Protein AF-A0A662QW92-F1 (afdb_monomer)

Sequence (198 aa):
MATGAAYRKAKGTTNLVILDSKKDKIENYLRALERKRNAPNDQPFTRLPYIIKLTNTNNLKPHEHTDPKKIHEVKKSIIEQGIKYPIVADKKTNIILDGHHRHNVFKNLKIQNIPVFYVNYMDSEIILDSWNSRKLTKQDVINKATSGKLYPIKTTKHMLKTPNGQTHISSTLPRIDIAITQLKKIWTTHQHKKITIP

Radius of gyration: 17.81 Å; Cα contacts (8 Å, |Δi|>4): 317; chains: 1; bounding box: 58×45×42 Å

Foldseek 3Di:
DDPPDDFDQDPDDARATDDDLAQVRLQ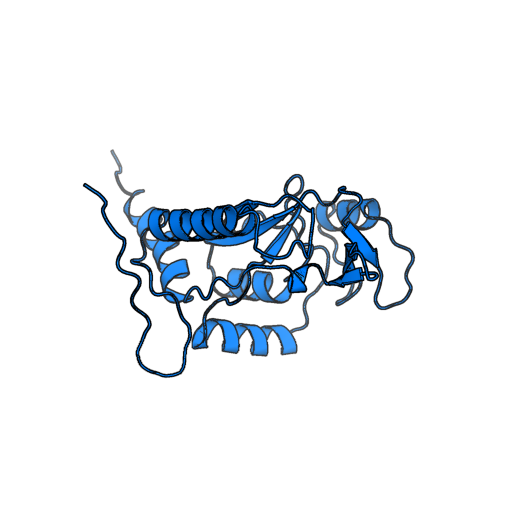VLQVVVLVVQVDPPDDCQDPFRKGKFWAFLVQAFEAADDDPVVLVVLLVCCQPHNAFFFFEAEPPRNYTQDDPSVSVSCVVVVQTTTIYIYTHCPDPQKDKDAPVRDDDDPVNSSVSRVVSHHDYPRGIFIWGDGPVGIDGPRVPTHTSRYHPVSSNVNVVVVVVVPPPDD

Nearest PDB structures (foldseek):
  1vk1-assembly1_A  TM=7.904E-01  e=1.164E-06  Pyrococcus furiosus
  5x0k-assembly1_A  TM=7.678E-01  e=1.093E-06  Thermococcus kodakarensis KOD1
  5x0f-assembly1_A  TM=7.377E-01  e=1.696E-06  Thermococcus kodakarensis KOD1
  6sdk-assembly1_B  TM=6.789E-01  e=1.368E-04  Bacillus subtilis subsp. subtilis str. 168
  2hwj-assembly2_E  TM=5.071E-01  e=4.115E-02  Agrobacterium fabrum str. C58

Solvent-accessible surface area (backbone atoms only — not comparable to full-atom values): 11492 Å² total; per-residue (Å²): 136,84,83,75,78,81,79,53,75,57,90,70,102,47,88,36,52,68,61,72,49,49,60,66,54,54,48,52,51,39,49,51,55,58,52,55,60,75,39,96,83,53,80,75,74,56,90,72,69,72,49,55,43,73,38,54,53,84,66,51,29,57,35,48,51,66,56,69,72,58,30,52,56,51,42,53,47,30,69,77,57,13,45,46,61,57,34,30,24,23,65,88,73,29,34,51,66,44,47,64,46,60,51,52,39,33,57,75,67,70,36,43,55,41,57,31,35,27,30,63,64,85,39,84,54,47,41,77,48,38,76,75,77,57,92,69,53,74,63,56,52,49,55,34,23,73,69,71,45,63,41,61,61,69,56,68,38,47,27,28,52,40,100,91,51,72,44,54,55,73,78,76,54,68,77,61,18,37,43,50,70,38,38,47,41,41,56,58,63,57,58,74,73,68,74,78,80,133

Secondary structure (DSSP, 8-state):
-------PBPSSS---B---S-HHHHHHHHHHHHHHHTSTTS--S----EEEEEEEGGG-B--B---HHHHHHHHHHHHHH-BSSPEEEETTT-BEEE-HHHHHHHHHTT--EEEEEEE-TT-TTEEEE-TT-----HHHHHHHHHTT--BPTT--EEEEEETTEEEEGGGGPPP--B-HHHHHHHHHHHHTTS----

pLDDT: mean 81.57, std 20.07, range [28.34, 98.38]

Structure (mmCIF, N/CA/C/O backbone):
data_AF-A0A662QW92-F1
#
_entry.id   AF-A0A662QW92-F1
#
loop_
_atom_site.group_PDB
_atom_site.id
_atom_site.type_symbol
_atom_site.label_atom_id
_atom_site.label_alt_id
_atom_site.label_comp_id
_atom_site.label_asym_id
_atom_site.label_entity_id
_atom_site.label_seq_id
_atom_site.pdbx_PDB_ins_code
_atom_site.Cartn_x
_atom_site.Cartn_y
_atom_site.Cartn_z
_atom_site.occupancy
_atom_site.B_iso_or_equiv
_atom_site.auth_seq_id
_atom_site.auth_comp_id
_atom_site.auth_asym_id
_atom_site.auth_atom_id
_atom_site.pdbx_PDB_model_num
ATOM 1 N N . MET A 1 1 ? -23.953 29.772 6.245 1.00 31.50 1 MET A N 1
ATOM 2 C CA . MET A 1 1 ? -23.609 29.202 7.566 1.00 31.50 1 MET A CA 1
ATOM 3 C C . MET A 1 1 ? -22.608 28.069 7.381 1.00 31.50 1 MET A C 1
ATOM 5 O O . MET A 1 1 ? -22.970 27.015 6.876 1.00 31.50 1 MET A O 1
ATOM 9 N N . ALA A 1 2 ? -21.334 28.318 7.684 1.00 30.12 2 ALA A N 1
ATOM 10 C CA . ALA A 1 2 ? -20.252 27.352 7.513 1.00 30.12 2 ALA A CA 1
ATOM 11 C C . ALA A 1 2 ? -20.179 26.420 8.733 1.00 30.12 2 ALA A C 1
ATOM 13 O O . ALA A 1 2 ? -19.779 26.835 9.817 1.00 30.12 2 ALA A O 1
ATOM 14 N N . THR A 1 3 ? -20.558 25.153 8.571 1.00 32.50 3 THR A N 1
ATOM 15 C CA . THR A 1 3 ? -20.345 24.126 9.598 1.00 32.50 3 THR A CA 1
ATOM 16 C C . THR A 1 3 ? -18.880 23.692 9.572 1.00 32.50 3 THR A C 1
ATOM 18 O O . THR A 1 3 ? -18.503 22.755 8.863 1.00 32.50 3 THR A O 1
ATOM 21 N N . GLY A 1 4 ? -18.032 24.402 10.317 1.00 28.34 4 GLY A N 1
ATOM 22 C CA . GLY A 1 4 ? -16.660 23.985 10.585 1.00 28.34 4 GLY A CA 1
ATOM 23 C C . GLY A 1 4 ? -16.663 22.667 11.357 1.00 28.34 4 GLY A C 1
ATOM 24 O O . GLY A 1 4 ? -17.025 22.627 12.530 1.00 28.34 4 GLY A O 1
ATOM 25 N N . ALA A 1 5 ? -16.287 21.569 10.701 1.00 35.00 5 ALA A N 1
ATOM 26 C CA . ALA A 1 5 ? -16.046 20.308 11.391 1.00 35.00 5 ALA A CA 1
ATOM 27 C C . ALA A 1 5 ? -14.904 20.518 12.397 1.00 35.00 5 ALA A C 1
ATOM 29 O O . ALA A 1 5 ? -13.774 20.811 12.009 1.00 35.00 5 ALA A O 1
ATOM 30 N N . ALA A 1 6 ? -15.203 20.408 13.692 1.00 33.06 6 ALA A N 1
ATOM 31 C CA . ALA A 1 6 ? -14.214 20.564 14.748 1.00 33.06 6 ALA A CA 1
ATOM 32 C C . ALA A 1 6 ? -13.233 19.378 14.731 1.00 33.06 6 ALA A C 1
ATOM 34 O O . ALA A 1 6 ? -13.532 18.288 15.216 1.00 33.06 6 ALA A O 1
ATOM 35 N N . TYR A 1 7 ? -12.051 19.601 14.158 1.00 42.34 7 TYR A N 1
ATOM 36 C CA . TYR A 1 7 ? -10.901 18.708 14.259 1.00 42.34 7 TYR A CA 1
ATOM 37 C C . TYR A 1 7 ? -10.311 18.837 15.670 1.00 42.34 7 TYR A C 1
ATOM 39 O O . TYR A 1 7 ? -9.724 19.865 16.000 1.00 42.34 7 TYR A O 1
ATOM 47 N N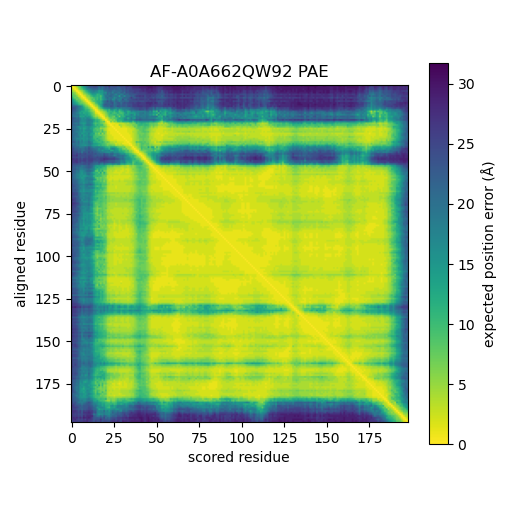 . ARG A 1 8 ? -10.458 17.822 16.528 1.00 41.53 8 ARG A N 1
ATOM 48 C CA . ARG A 1 8 ? -9.791 17.802 17.841 1.00 41.53 8 ARG A CA 1
ATOM 49 C C . ARG A 1 8 ? -8.569 16.885 17.796 1.00 41.53 8 ARG A C 1
ATOM 51 O O . ARG A 1 8 ? -8.706 15.684 17.582 1.00 41.53 8 ARG A O 1
ATOM 58 N N . LYS A 1 9 ? -7.382 17.462 18.015 1.00 39.56 9 LYS A N 1
ATOM 59 C CA . LYS A 1 9 ? -6.147 16.721 18.320 1.00 39.56 9 LYS A CA 1
ATOM 60 C C . LYS A 1 9 ? -6.299 16.079 19.703 1.00 39.56 9 LYS A C 1
ATOM 62 O O . LYS A 1 9 ? -6.685 16.769 20.647 1.00 39.56 9 LYS A O 1
ATOM 67 N N . ALA A 1 10 ? -6.005 14.788 19.837 1.00 38.47 10 ALA A N 1
ATOM 68 C CA . ALA A 1 10 ? -5.917 14.159 21.153 1.00 38.47 10 ALA A CA 1
ATOM 69 C C . ALA A 1 10 ? -4.714 14.743 21.921 1.00 38.47 10 ALA A C 1
ATOM 71 O O . ALA A 1 10 ? -3.629 14.897 21.359 1.00 38.47 10 ALA A O 1
ATOM 72 N N . LYS A 1 11 ? -4.901 15.104 23.197 1.00 35.62 11 LYS A N 1
ATOM 73 C CA . LYS A 1 11 ? -3.790 15.474 24.087 1.00 35.62 11 LYS A CA 1
ATOM 74 C C . LYS A 1 11 ? -3.022 14.195 24.447 1.00 35.62 11 LYS A C 1
ATOM 76 O O . LYS A 1 11 ? -3.606 13.301 25.047 1.00 35.62 11 LYS A O 1
ATOM 81 N N . GLY A 1 12 ? -1.740 14.131 24.079 1.00 36.41 12 GLY A N 1
ATOM 82 C CA . GLY A 1 12 ? -0.827 13.019 24.385 1.00 36.41 12 GLY A CA 1
ATOM 83 C C . GLY A 1 12 ? -0.292 12.315 23.132 1.00 36.41 12 GLY A C 1
ATOM 84 O O . GLY A 1 12 ? -0.991 11.496 22.545 1.00 36.41 12 GLY A O 1
ATOM 85 N N . THR A 1 13 ? 0.928 12.693 22.718 1.00 38.44 13 THR A N 1
ATOM 86 C CA . THR A 1 13 ? 1.912 11.992 21.843 1.00 38.44 13 THR A CA 1
ATOM 87 C C . THR A 1 13 ? 1.470 11.257 20.562 1.00 38.44 13 THR A C 1
ATOM 89 O O . THR A 1 13 ? 2.317 10.701 19.864 1.00 38.44 13 THR A O 1
ATOM 92 N N . THR A 1 14 ? 0.205 11.305 20.151 1.00 40.34 14 THR A N 1
ATOM 93 C CA . THR A 1 14 ? -0.281 10.677 18.917 1.00 40.34 14 THR A CA 1
ATOM 94 C C . THR A 1 14 ? -0.988 11.708 18.040 1.00 40.34 14 THR A C 1
ATOM 96 O O . THR A 1 14 ? -2.009 12.281 18.407 1.00 40.34 14 THR A O 1
ATOM 99 N N . ASN A 1 15 ? -0.445 11.950 16.841 1.00 47.56 15 ASN A N 1
ATOM 100 C CA . ASN A 1 15 ? -1.009 12.852 15.822 1.00 47.56 15 ASN A CA 1
ATOM 101 C C . ASN A 1 15 ? -2.283 12.282 15.151 1.00 47.56 15 ASN A C 1
ATOM 103 O O . ASN A 1 15 ? -2.511 12.507 13.969 1.00 47.56 15 ASN A O 1
ATOM 107 N N . LEU A 1 16 ? -3.094 11.508 15.877 1.00 44.69 16 LEU A N 1
ATOM 108 C CA . LEU A 1 16 ? -4.280 10.825 15.360 1.00 44.69 16 LEU A CA 1
ATOM 109 C C . LEU A 1 16 ? -5.431 11.802 15.079 1.00 44.69 16 LEU A C 1
ATOM 111 O O . LEU A 1 16 ? -5.781 12.633 15.921 1.00 44.69 16 LEU A O 1
ATOM 115 N N . VAL A 1 17 ? -6.070 11.657 13.915 1.00 58.31 17 VAL A N 1
ATOM 116 C CA . VAL A 1 17 ? -7.276 12.404 13.535 1.00 58.31 17 VAL A CA 1
ATOM 117 C C . VAL A 1 17 ? -8.514 11.610 13.949 1.00 58.31 17 VAL A C 1
ATOM 119 O O . VAL A 1 17 ? -8.954 10.693 13.254 1.00 58.31 17 VAL A O 1
ATOM 122 N N . ILE A 1 18 ? -9.121 11.987 15.076 1.00 52.75 18 ILE A N 1
ATOM 123 C CA . ILE A 1 18 ? -10.379 11.388 15.534 1.00 52.75 18 ILE A CA 1
ATOM 124 C C . ILE A 1 18 ? -11.550 12.064 14.812 1.00 52.75 18 ILE A C 1
ATOM 126 O O . ILE A 1 18 ? -11.941 13.190 15.109 1.00 52.75 18 ILE A O 1
ATOM 130 N N . LEU A 1 19 ? -12.126 11.345 13.858 1.00 57.72 19 LEU A N 1
ATOM 131 C CA . LEU A 1 19 ? -13.377 11.667 13.178 1.00 57.72 19 LEU A CA 1
ATOM 132 C C . LEU A 1 19 ? -14.490 10.833 13.810 1.00 57.72 19 LEU A C 1
ATOM 134 O O . LEU A 1 19 ? -14.315 9.633 14.040 1.00 57.72 19 LEU A O 1
ATOM 138 N N . ASP A 1 20 ? -15.648 11.450 14.036 1.00 56.00 20 ASP A N 1
ATOM 139 C CA . ASP A 1 20 ? -16.883 10.711 14.306 1.00 56.00 20 ASP A CA 1
ATOM 140 C C . ASP A 1 20 ? -17.088 9.678 13.184 1.00 56.00 20 ASP A C 1
ATOM 142 O O . ASP A 1 20 ? -16.930 9.984 12.002 1.00 56.00 20 ASP A O 1
ATOM 146 N N . SER A 1 21 ? -17.348 8.431 13.569 1.00 57.75 21 SER A N 1
ATOM 147 C CA . SER A 1 21 ? -17.159 7.205 12.779 1.00 57.75 21 SER A CA 1
ATOM 148 C C . SER A 1 21 ? -18.119 7.016 11.600 1.00 57.75 21 SER A C 1
ATOM 150 O O . SER A 1 21 ? -18.297 5.907 11.095 1.00 57.75 21 SER A O 1
ATOM 152 N N . LYS A 1 22 ? -18.751 8.094 11.150 1.00 68.88 22 LYS A N 1
ATOM 153 C CA . LYS A 1 22 ? -19.583 8.119 9.955 1.00 68.88 22 LYS A CA 1
ATOM 154 C C . LYS A 1 22 ? -18.671 8.104 8.730 1.00 68.88 22 LYS A C 1
ATOM 156 O O . LYS A 1 22 ? -17.791 8.954 8.601 1.00 68.88 22 LYS A O 1
ATOM 161 N N . LYS A 1 23 ? -18.896 7.139 7.834 1.00 76.44 23 LYS A N 1
ATOM 162 C CA . LYS A 1 23 ? -18.161 6.952 6.570 1.00 76.44 23 LYS A CA 1
ATOM 163 C C . LYS A 1 23 ? -17.927 8.279 5.835 1.00 76.44 23 LYS A C 1
ATOM 165 O O . LYS A 1 23 ? -16.789 8.592 5.497 1.00 76.44 23 LYS A O 1
ATOM 170 N N . ASP A 1 24 ? -18.966 9.101 5.731 1.00 79.62 24 ASP A N 1
ATOM 171 C CA . ASP A 1 24 ? -18.937 10.392 5.037 1.00 79.62 24 ASP A CA 1
ATOM 172 C C . ASP A 1 24 ? -17.933 11.386 5.638 1.00 79.62 24 ASP A C 1
ATOM 174 O O . ASP A 1 24 ? -17.336 12.177 4.915 1.00 79.62 24 ASP A O 1
ATOM 178 N N . LYS A 1 25 ? -17.685 11.349 6.955 1.00 82.75 25 LYS A N 1
ATOM 179 C CA . LYS A 1 25 ? -16.684 12.222 7.592 1.00 82.75 25 LYS A CA 1
ATOM 180 C C . LYS A 1 25 ? -15.267 11.831 7.189 1.00 82.75 25 LYS A C 1
ATOM 182 O O . LYS A 1 25 ? -14.456 12.711 6.911 1.00 82.75 25 LYS A O 1
ATOM 187 N N . ILE A 1 26 ? -14.983 10.528 7.120 1.00 84.12 26 ILE A N 1
ATOM 188 C CA . ILE A 1 26 ? -13.694 10.026 6.630 1.00 84.12 26 ILE A CA 1
ATOM 189 C C . ILE A 1 26 ? -13.539 10.362 5.149 1.00 84.12 26 ILE A C 1
ATOM 191 O O . ILE A 1 26 ? -12.508 10.894 4.760 1.00 84.12 26 ILE A O 1
ATOM 195 N N . GLU A 1 27 ? -14.563 10.136 4.330 1.00 86.62 27 GLU A N 1
ATOM 196 C CA . GLU A 1 27 ? -14.509 10.477 2.905 1.00 86.62 27 GLU A CA 1
ATOM 197 C C . GLU A 1 27 ? -14.315 11.979 2.669 1.00 86.62 27 GLU A C 1
ATOM 199 O O . GLU A 1 27 ? -13.481 12.364 1.853 1.00 86.62 27 GLU A O 1
ATOM 204 N N . ASN A 1 28 ? -15.003 12.837 3.424 1.00 86.75 28 ASN A N 1
ATOM 205 C CA . ASN A 1 28 ? -14.813 14.286 3.354 1.00 86.75 28 ASN A CA 1
ATOM 206 C 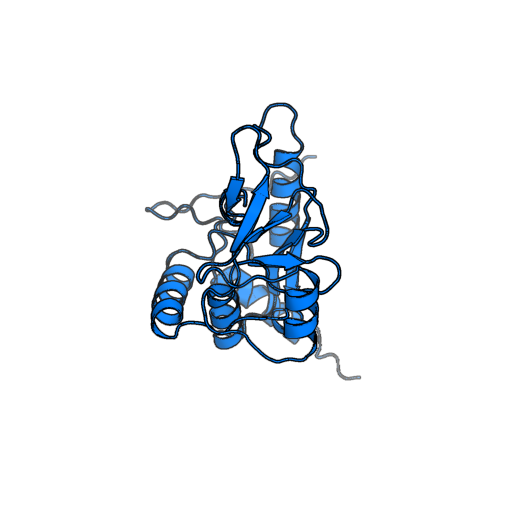C . ASN A 1 28 ? -13.399 14.707 3.770 1.00 86.75 28 ASN A C 1
ATOM 208 O O . ASN A 1 28 ? -12.817 15.587 3.135 1.00 86.75 28 ASN A O 1
ATOM 212 N N . TYR A 1 29 ? -12.830 14.068 4.795 1.00 88.00 29 TYR A N 1
ATOM 213 C CA . TYR A 1 29 ? -11.446 14.295 5.201 1.00 88.00 29 TYR A CA 1
ATOM 214 C C . TYR A 1 29 ? -10.453 13.894 4.099 1.00 88.00 29 TYR A C 1
ATOM 216 O O . TYR A 1 29 ? -9.583 14.689 3.747 1.00 88.00 29 TYR A O 1
ATOM 224 N N . LEU A 1 30 ? -10.621 12.714 3.492 1.00 86.62 30 LEU A N 1
ATOM 225 C CA . LEU A 1 30 ? -9.771 12.262 2.385 1.00 86.62 30 LEU A CA 1
ATOM 226 C C . LEU A 1 30 ? -9.872 13.208 1.175 1.00 86.62 30 LEU A C 1
ATOM 228 O O . LEU A 1 30 ? -8.845 13.629 0.646 1.00 86.62 30 LEU A O 1
ATOM 232 N N . ARG A 1 31 ? -11.086 13.649 0.814 1.00 86.69 31 ARG A N 1
ATOM 233 C CA . ARG A 1 31 ? -11.308 14.658 -0.241 1.00 86.69 31 ARG A CA 1
ATOM 234 C C . ARG A 1 31 ? -10.657 16.005 0.077 1.00 86.69 31 ARG A C 1
ATOM 236 O O . ARG A 1 31 ? -10.221 16.712 -0.827 1.00 86.69 31 ARG A O 1
ATOM 243 N N . ALA A 1 32 ? -10.602 16.405 1.347 1.00 85.25 32 ALA A N 1
ATOM 244 C CA . ALA A 1 32 ? -9.924 17.639 1.738 1.00 85.25 32 ALA A CA 1
ATOM 245 C C . ALA A 1 32 ? -8.400 17.541 1.539 1.00 85.25 32 ALA A C 1
ATOM 247 O O . ALA A 1 32 ? -7.783 18.526 1.134 1.00 85.25 32 ALA A O 1
ATOM 248 N N . LEU A 1 33 ? -7.802 16.367 1.775 1.00 80.88 33 LEU A N 1
ATOM 249 C CA . LEU A 1 33 ? -6.380 16.121 1.505 1.00 80.88 33 LEU A CA 1
ATOM 250 C C . LEU A 1 33 ? -6.065 16.170 0.006 1.00 80.88 33 LEU A C 1
ATOM 252 O O . LEU A 1 33 ? -5.085 16.802 -0.380 1.00 80.88 33 LEU A O 1
ATOM 256 N N . GLU A 1 34 ? -6.924 15.584 -0.833 1.00 78.00 34 GLU A N 1
ATOM 257 C CA . GLU A 1 34 ? -6.803 15.687 -2.296 1.00 78.00 34 GLU A CA 1
ATOM 258 C C . GLU A 1 34 ? -6.792 17.151 -2.763 1.00 78.00 34 GLU A C 1
ATOM 260 O O . GLU A 1 34 ? -5.963 17.540 -3.584 1.00 78.00 34 GLU A O 1
ATOM 265 N N . ARG A 1 35 ? -7.691 17.985 -2.216 1.00 77.12 35 ARG A N 1
ATOM 266 C CA . ARG A 1 35 ? -7.791 19.407 -2.587 1.00 77.12 35 ARG A CA 1
ATOM 267 C C . ARG A 1 35 ? -6.580 20.221 -2.155 1.00 77.12 35 ARG A C 1
ATOM 269 O O . ARG A 1 35 ? -6.132 21.054 -2.934 1.00 77.12 35 ARG A O 1
ATOM 276 N N . LYS A 1 36 ? -6.052 19.991 -0.945 1.00 70.88 36 LYS A N 1
ATOM 277 C CA . LYS A 1 36 ? -4.884 20.730 -0.431 1.00 70.88 36 LYS A CA 1
ATOM 278 C C . LYS A 1 36 ? -3.664 20.591 -1.337 1.00 70.88 36 LYS A C 1
ATOM 280 O O . LYS A 1 36 ? -2.981 21.577 -1.560 1.00 70.88 36 LYS A O 1
ATOM 285 N N . ARG A 1 37 ? -3.448 19.414 -1.928 1.00 66.31 37 ARG A N 1
ATOM 286 C CA . ARG A 1 37 ? -2.360 19.208 -2.893 1.00 66.31 37 ARG A CA 1
ATOM 287 C C . AR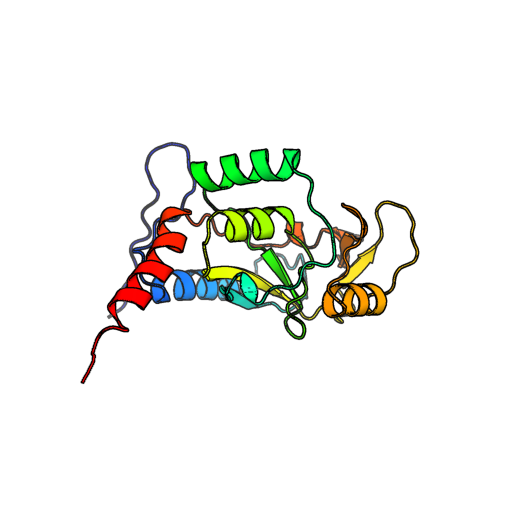G A 1 37 ? -2.502 20.058 -4.155 1.00 66.31 37 ARG A C 1
ATOM 289 O O . ARG A 1 37 ? -1.509 20.486 -4.719 1.00 66.31 37 ARG A O 1
ATOM 296 N N . ASN A 1 38 ? -3.724 20.278 -4.632 1.00 55.94 38 ASN A N 1
ATOM 297 C CA . ASN A 1 38 ? -3.943 21.073 -5.841 1.00 55.94 38 ASN A CA 1
ATOM 298 C C . ASN A 1 38 ? -3.790 22.590 -5.581 1.00 55.94 38 ASN A C 1
ATOM 300 O O . ASN A 1 38 ? -4.118 23.385 -6.459 1.00 55.94 38 ASN A O 1
ATOM 304 N N . ALA A 1 39 ? -3.327 23.002 -4.392 1.00 56.31 39 ALA A N 1
ATOM 305 C CA . ALA A 1 39 ? -3.012 24.391 -4.093 1.00 56.31 39 ALA A CA 1
ATOM 306 C C . ALA A 1 39 ? -1.688 24.817 -4.773 1.00 56.31 39 ALA A C 1
ATOM 308 O O . ALA A 1 39 ? -0.732 24.046 -4.763 1.00 56.31 39 ALA A O 1
ATOM 309 N N . PRO A 1 40 ? -1.585 26.051 -5.303 1.00 48.84 40 PRO A N 1
ATOM 310 C CA . PRO A 1 40 ? -0.444 26.499 -6.119 1.00 48.84 40 PRO A CA 1
ATOM 311 C C . PRO A 1 40 ? 0.941 26.468 -5.445 1.00 48.84 40 PRO A C 1
ATOM 313 O O . PRO A 1 40 ? 1.946 26.431 -6.146 1.00 48.84 40 PRO A O 1
ATOM 316 N N . ASN A 1 41 ? 0.999 26.496 -4.108 1.00 48.19 41 ASN A N 1
ATOM 317 C CA . ASN A 1 41 ? 2.230 26.728 -3.336 1.00 48.19 41 ASN A CA 1
ATOM 318 C C . ASN A 1 41 ? 2.750 25.496 -2.573 1.00 48.19 41 ASN A C 1
ATOM 320 O O . ASN A 1 41 ? 3.763 25.603 -1.884 1.00 48.19 41 ASN A O 1
ATOM 324 N N . ASP A 1 42 ? 2.080 24.343 -2.660 1.00 50.06 42 ASP A N 1
ATOM 325 C CA . ASP A 1 42 ? 2.545 23.111 -2.010 1.00 50.06 42 ASP A CA 1
ATOM 326 C C . ASP A 1 42 ? 3.430 22.349 -3.009 1.00 50.06 42 ASP A C 1
ATOM 328 O O . ASP A 1 42 ? 2.988 22.002 -4.107 1.00 50.06 42 ASP A O 1
ATOM 332 N N . GLN A 1 43 ? 4.717 22.185 -2.689 1.00 47.69 43 GLN A N 1
ATOM 333 C CA . GLN A 1 43 ? 5.728 21.778 -3.668 1.00 47.69 43 GLN A CA 1
ATOM 334 C C . GLN A 1 43 ? 5.357 20.485 -4.432 1.00 47.69 43 GLN A C 1
ATOM 336 O O . GLN A 1 43 ? 4.913 19.496 -3.838 1.00 47.69 43 GLN A O 1
ATOM 341 N N . PRO A 1 44 ? 5.600 20.450 -5.757 1.00 47.00 44 PRO A N 1
ATOM 342 C CA . PRO A 1 44 ? 5.077 19.453 -6.678 1.00 47.00 44 PRO A CA 1
ATOM 343 C C . PRO A 1 44 ? 5.985 18.225 -6.694 1.00 47.00 44 PRO A C 1
ATOM 345 O O . PRO A 1 44 ? 6.582 17.898 -7.716 1.00 47.00 44 PRO A O 1
ATOM 348 N N . PHE A 1 45 ? 6.120 17.516 -5.573 1.00 50.31 45 PHE A N 1
ATOM 349 C CA . PHE A 1 45 ? 6.962 16.316 -5.570 1.00 50.31 45 PHE A CA 1
ATOM 350 C C . PHE A 1 45 ? 6.464 15.254 -6.568 1.00 50.31 45 PHE A C 1
ATOM 352 O O . PHE A 1 45 ? 7.236 14.373 -6.934 1.00 50.31 45 PHE A O 1
ATOM 359 N N . THR A 1 46 ? 5.213 15.353 -7.058 1.00 56.41 46 THR A N 1
ATOM 360 C CA . THR A 1 46 ? 4.685 14.520 -8.152 1.00 56.41 46 THR A CA 1
ATOM 361 C C . THR A 1 46 ? 3.641 15.267 -8.988 1.00 56.41 46 THR A C 1
ATOM 363 O O . THR A 1 46 ? 2.655 15.776 -8.453 1.00 56.41 46 THR A O 1
ATOM 366 N N . ARG A 1 47 ? 3.798 15.276 -10.318 1.00 66.69 47 ARG A N 1
ATOM 367 C CA . ARG A 1 47 ? 2.729 15.673 -11.260 1.00 66.69 47 ARG A CA 1
ATOM 368 C C . ARG A 1 47 ? 1.609 14.633 -11.356 1.00 66.69 47 ARG A C 1
ATOM 370 O O . ARG A 1 47 ? 0.586 14.890 -11.979 1.00 66.69 47 ARG A O 1
ATOM 377 N N . LEU A 1 48 ? 1.792 13.469 -10.731 1.00 78.81 48 LEU A N 1
ATOM 378 C CA . LEU A 1 48 ? 0.906 12.320 -10.841 1.00 78.81 48 LEU A CA 1
ATOM 379 C C . LEU A 1 48 ? -0.491 12.632 -10.270 1.00 78.81 48 LEU A C 1
ATOM 381 O O . LEU A 1 48 ? -0.619 12.888 -9.068 1.00 78.81 48 LEU A O 1
ATOM 385 N N . PRO A 1 49 ? -1.557 12.617 -11.087 1.00 84.31 49 PRO A N 1
ATOM 386 C CA . PRO A 1 49 ? -2.919 12.740 -10.585 1.00 84.31 49 PRO A CA 1
ATOM 387 C C . PRO A 1 49 ? -3.293 11.519 -9.741 1.00 84.31 49 PRO A C 1
ATOM 389 O O . PRO A 1 49 ? -3.012 10.379 -10.122 1.00 84.31 49 PRO A O 1
ATOM 392 N N . TYR A 1 50 ? -3.976 11.749 -8.622 1.00 86.81 50 TYR A N 1
ATOM 393 C CA . TYR A 1 50 ? -4.434 10.677 -7.744 1.00 86.81 50 TYR A CA 1
ATOM 394 C C . TYR A 1 50 ? -5.822 10.938 -7.166 1.00 86.81 50 TYR A C 1
ATOM 396 O O . TYR A 1 50 ? -6.324 12.060 -7.196 1.00 86.81 50 TYR A O 1
ATOM 404 N N . ILE A 1 51 ? -6.415 9.882 -6.608 1.00 90.12 51 ILE A N 1
ATOM 405 C CA . ILE A 1 51 ? -7.663 9.915 -5.833 1.00 90.12 51 ILE A CA 1
ATOM 406 C C . ILE A 1 51 ? -7.452 9.105 -4.553 1.00 90.12 51 ILE A C 1
ATOM 408 O O . ILE A 1 51 ? -6.936 7.996 -4.606 1.00 90.12 51 ILE A O 1
ATOM 412 N N . ILE A 1 52 ? -7.886 9.606 -3.405 1.00 90.94 52 ILE A N 1
ATOM 413 C CA . ILE A 1 52 ? -7.902 8.913 -2.123 1.00 90.94 52 ILE A CA 1
ATOM 414 C C . ILE A 1 52 ? -9.343 8.613 -1.726 1.00 90.94 52 ILE A C 1
ATOM 416 O O . ILE A 1 52 ? -10.131 9.501 -1.413 1.00 90.94 52 ILE A O 1
ATOM 420 N N . LYS A 1 53 ? -9.693 7.328 -1.666 1.00 91.62 53 LYS A N 1
ATOM 421 C CA . LYS A 1 53 ? -11.040 6.907 -1.262 1.00 91.62 53 LYS A CA 1
ATOM 422 C C . LYS A 1 53 ? -11.025 5.668 -0.389 1.00 91.62 53 LYS A C 1
ATOM 424 O O . LYS A 1 53 ? -10.086 4.871 -0.416 1.00 91.62 53 LYS A O 1
ATOM 429 N N . LEU A 1 54 ? -12.111 5.483 0.354 1.00 93.25 54 LEU A N 1
ATOM 430 C CA . LEU A 1 54 ? -12.364 4.226 1.038 1.00 93.25 54 LEU A CA 1
ATOM 431 C C . LEU A 1 54 ? -12.677 3.133 0.013 1.00 93.25 54 LEU A C 1
ATOM 433 O O . LEU A 1 54 ? -13.531 3.299 -0.854 1.00 93.25 54 LEU A O 1
ATOM 437 N N . THR A 1 55 ? -11.973 2.011 0.114 1.00 93.94 55 THR A N 1
ATOM 438 C CA . THR A 1 55 ? -12.151 0.843 -0.755 1.00 93.94 55 THR A CA 1
ATOM 439 C C . THR A 1 55 ? -12.349 -0.398 0.093 1.00 93.94 55 THR A C 1
ATOM 441 O O . THR A 1 55 ? -11.709 -0.532 1.136 1.00 93.94 55 THR A O 1
ATOM 444 N N . ASN A 1 56 ? -13.196 -1.318 -0.380 1.00 94.00 56 ASN A N 1
ATOM 445 C CA . ASN A 1 56 ? -13.269 -2.661 0.177 1.00 94.00 56 ASN A CA 1
ATOM 446 C C . ASN A 1 56 ? -11.914 -3.387 0.028 1.00 94.00 56 ASN A C 1
ATOM 448 O O . ASN A 1 56 ? -11.428 -3.563 -1.089 1.00 94.00 56 ASN A O 1
ATOM 452 N N . THR A 1 57 ? -11.318 -3.846 1.129 1.00 95.19 57 THR A N 1
ATOM 453 C CA . THR A 1 57 ? -10.043 -4.580 1.154 1.00 95.19 57 THR A CA 1
ATOM 454 C C . THR A 1 57 ? -10.032 -5.808 0.255 1.00 95.19 57 THR A C 1
ATOM 456 O O . THR A 1 57 ? -8.974 -6.175 -0.254 1.00 95.19 57 THR A O 1
ATOM 459 N N . ASN A 1 58 ? -11.185 -6.440 0.037 1.00 94.81 58 ASN A N 1
ATOM 460 C CA . ASN A 1 58 ? -11.311 -7.615 -0.820 1.00 94.81 58 ASN A CA 1
ATOM 461 C C . ASN A 1 58 ? -11.198 -7.289 -2.315 1.00 94.81 58 ASN A C 1
ATOM 463 O O . ASN A 1 58 ? -10.907 -8.190 -3.094 1.00 94.81 58 ASN A O 1
ATOM 467 N N . ASN A 1 59 ? -11.386 -6.028 -2.712 1.00 96.06 59 ASN A N 1
ATOM 468 C CA . ASN A 1 59 ? -11.293 -5.619 -4.115 1.00 96.06 59 ASN A CA 1
ATOM 469 C C . ASN A 1 59 ? -9.844 -5.385 -4.565 1.00 96.06 59 ASN A C 1
ATOM 471 O O . ASN A 1 59 ? -9.585 -5.320 -5.765 1.00 96.06 59 ASN A O 1
ATOM 475 N N . LEU A 1 60 ? -8.913 -5.226 -3.618 1.00 97.88 60 LEU A N 1
ATOM 476 C CA . LEU A 1 60 ? -7.502 -5.000 -3.912 1.00 97.88 60 LEU A CA 1
ATOM 477 C C . LEU A 1 60 ? -6.794 -6.311 -4.257 1.00 97.88 60 LEU A C 1
ATOM 479 O O . LEU A 1 60 ? -6.978 -7.324 -3.578 1.00 97.88 60 LEU A O 1
ATOM 483 N N . LYS A 1 61 ? -5.946 -6.263 -5.285 1.00 98.00 61 LYS A N 1
ATOM 484 C CA . LYS A 1 61 ? -5.230 -7.420 -5.828 1.00 98.00 61 LYS A CA 1
ATOM 485 C C . LYS A 1 61 ? -3.743 -7.332 -5.472 1.00 98.00 61 LYS A C 1
ATOM 487 O O . LYS A 1 61 ? -3.032 -6.520 -6.068 1.00 98.00 61 LYS A O 1
ATOM 492 N N . PRO A 1 62 ? -3.252 -8.114 -4.498 1.00 97.88 62 PRO A N 1
ATOM 493 C CA . PRO A 1 62 ? -1.821 -8.216 -4.257 1.00 97.88 62 PRO A CA 1
ATOM 494 C C . PRO A 1 62 ? -1.148 -8.983 -5.400 1.00 97.88 62 PRO A C 1
ATOM 496 O O . PRO A 1 62 ? -1.729 -9.903 -5.971 1.00 97.88 62 PRO A O 1
ATOM 499 N N . HIS A 1 63 ? 0.098 -8.631 -5.697 1.00 97.50 63 HIS A N 1
ATOM 500 C CA . HIS A 1 63 ? 0.967 -9.369 -6.622 1.00 97.50 63 HIS A CA 1
ATOM 501 C C . HIS A 1 63 ? 2.253 -9.870 -5.965 1.00 97.50 63 HIS A C 1
ATOM 503 O O . HIS A 1 63 ? 3.065 -10.502 -6.633 1.00 97.50 63 HIS A O 1
ATOM 509 N N . GLU A 1 64 ? 2.441 -9.612 -4.671 1.00 96.69 64 GLU A N 1
ATOM 510 C CA . GLU A 1 64 ? 3.565 -10.102 -3.874 1.00 96.69 64 GLU A CA 1
ATOM 511 C C . GLU A 1 64 ? 3.076 -10.773 -2.595 1.00 96.69 64 GLU A C 1
ATOM 513 O O . GLU A 1 64 ? 2.037 -10.405 -2.036 1.00 96.69 64 GLU A O 1
ATOM 518 N N . HIS A 1 65 ? 3.869 -11.726 -2.109 1.00 97.31 65 HIS A N 1
ATOM 519 C CA . HIS A 1 65 ? 3.760 -12.215 -0.744 1.00 97.31 65 HIS A CA 1
ATOM 520 C C . HIS A 1 65 ? 4.089 -11.116 0.275 1.00 97.31 65 HIS A C 1
ATOM 522 O O . HIS A 1 65 ? 4.607 -10.044 -0.038 1.00 97.31 65 HIS A O 1
ATOM 528 N N . THR A 1 66 ? 3.800 -11.411 1.534 1.00 97.00 66 THR A N 1
ATOM 529 C CA . THR A 1 66 ? 4.105 -10.559 2.683 1.00 97.00 66 THR A CA 1
ATOM 530 C C . THR A 1 66 ? 4.977 -11.313 3.667 1.00 97.00 66 THR A C 1
ATOM 532 O O . THR A 1 66 ? 4.814 -12.520 3.828 1.00 97.00 66 THR A O 1
ATOM 535 N N . ASP A 1 67 ? 5.846 -10.596 4.368 1.00 96.12 67 ASP A N 1
ATOM 536 C CA . ASP A 1 67 ? 6.652 -11.143 5.454 1.00 96.12 67 ASP A CA 1
ATOM 537 C C . ASP A 1 67 ? 5.822 -11.206 6.757 1.00 96.12 67 ASP A C 1
ATOM 539 O O . ASP A 1 67 ? 5.352 -10.161 7.226 1.00 96.12 67 ASP A O 1
ATOM 543 N N . PRO A 1 68 ? 5.638 -12.393 7.371 1.00 94.56 68 PRO A N 1
ATOM 544 C CA . PRO A 1 68 ? 4.932 -12.550 8.642 1.00 94.56 68 PRO A CA 1
ATOM 545 C C . PRO A 1 68 ? 5.500 -11.705 9.790 1.00 94.56 68 PRO A C 1
ATOM 547 O O . PRO A 1 68 ? 4.725 -11.148 10.574 1.00 94.56 68 PRO A O 1
ATOM 550 N N . LYS A 1 69 ? 6.831 -11.552 9.880 1.00 95.12 69 LYS A N 1
ATOM 551 C CA . LYS A 1 69 ? 7.460 -10.709 10.911 1.00 95.12 69 LYS A CA 1
ATOM 552 C C . LYS A 1 69 ? 7.066 -9.253 10.697 1.00 95.12 69 LYS A C 1
ATOM 554 O O . LYS A 1 69 ? 6.582 -8.590 11.616 1.00 95.12 69 LYS A O 1
ATOM 559 N N . LYS A 1 70 ? 7.149 -8.786 9.446 1.00 94.94 70 LYS A N 1
ATOM 560 C CA . LYS A 1 70 ? 6.747 -7.421 9.102 1.00 94.94 70 LYS A CA 1
ATOM 561 C C . LYS A 1 70 ? 5.252 -7.177 9.297 1.00 94.94 70 LYS A C 1
ATOM 563 O O . LYS A 1 70 ? 4.868 -6.091 9.727 1.00 94.94 70 LYS A O 1
ATOM 568 N N . ILE A 1 71 ? 4.400 -8.171 9.033 1.00 96.31 71 ILE A N 1
ATOM 569 C CA . ILE A 1 71 ? 2.964 -8.101 9.343 1.00 96.31 71 ILE A CA 1
ATOM 570 C C . ILE A 1 71 ? 2.749 -7.847 10.835 1.00 96.31 71 ILE A C 1
ATOM 572 O O . ILE A 1 71 ? 1.924 -7.001 11.174 1.00 96.31 71 ILE A O 1
ATOM 576 N N . HIS A 1 72 ? 3.469 -8.541 11.720 1.00 96.06 72 HIS A N 1
ATOM 577 C CA . HIS A 1 72 ? 3.322 -8.360 13.165 1.00 96.06 72 HIS A CA 1
ATOM 578 C C . HIS A 1 72 ? 3.660 -6.924 13.599 1.00 96.06 72 HIS A C 1
ATOM 580 O O . HIS A 1 72 ? 2.860 -6.278 14.278 1.00 96.06 72 HIS A O 1
ATOM 586 N N . GLU A 1 73 ? 4.789 -6.387 13.130 1.00 96.50 73 GLU A N 1
ATOM 587 C CA . GLU A 1 73 ? 5.195 -4.999 13.393 1.00 96.50 73 GLU A CA 1
ATOM 588 C C . GLU A 1 73 ? 4.169 -3.985 12.873 1.00 96.50 73 GLU A C 1
ATOM 590 O O . GLU A 1 73 ? 3.753 -3.069 13.587 1.00 96.50 73 GLU A O 1
ATOM 595 N N . VAL A 1 74 ? 3.727 -4.159 11.623 1.00 96.38 74 VAL A N 1
ATOM 596 C CA . VAL A 1 74 ? 2.745 -3.272 10.989 1.00 96.38 74 VAL A CA 1
ATOM 597 C C . VAL A 1 74 ? 1.406 -3.355 11.718 1.00 96.38 74 VAL A C 1
ATOM 599 O O . VAL A 1 74 ? 0.771 -2.327 11.940 1.00 96.38 74 VAL A O 1
ATOM 602 N N . LYS A 1 75 ? 0.987 -4.551 12.146 1.00 96.38 75 LYS A N 1
ATOM 603 C CA . LYS A 1 75 ? -0.232 -4.753 12.933 1.00 96.38 75 LYS A CA 1
ATOM 604 C C . LYS A 1 75 ? -0.166 -3.991 14.250 1.00 96.38 75 LYS A C 1
ATOM 606 O O . LYS A 1 75 ? -1.109 -3.264 14.551 1.00 96.38 75 LYS A O 1
ATOM 611 N N . LYS A 1 76 ? 0.935 -4.121 14.997 1.00 95.69 76 LYS A N 1
ATOM 612 C CA . LYS A 1 76 ? 1.148 -3.389 16.252 1.00 95.69 76 LYS A CA 1
ATOM 613 C C . LYS A 1 76 ? 1.061 -1.879 16.020 1.00 95.69 76 LYS A C 1
ATOM 615 O O . LYS A 1 76 ? 0.242 -1.210 16.645 1.00 95.69 76 LYS A O 1
ATOM 620 N N . SER A 1 77 ? 1.797 -1.371 15.030 1.00 94.69 77 SER A N 1
ATOM 621 C CA . SER A 1 77 ? 1.789 0.055 14.694 1.00 94.69 77 SER A CA 1
ATOM 622 C C . SER A 1 77 ? 0.398 0.569 14.304 1.00 94.69 77 SER A C 1
ATOM 624 O O . SER A 1 77 ? -0.005 1.626 14.781 1.00 94.69 77 SER A O 1
ATOM 626 N N . ILE A 1 78 ? -0.363 -0.173 13.491 1.00 94.12 78 ILE A N 1
ATOM 627 C CA . ILE A 1 78 ? -1.717 0.229 13.077 1.00 94.12 78 ILE A CA 1
ATOM 628 C C . ILE A 1 78 ? -2.698 0.219 14.255 1.00 94.12 78 ILE A C 1
ATOM 630 O O . ILE A 1 78 ? -3.589 1.067 14.312 1.00 94.12 78 ILE A O 1
ATOM 634 N N . ILE A 1 79 ? -2.569 -0.734 15.181 1.00 92.19 79 ILE A N 1
ATOM 635 C CA . ILE A 1 79 ? -3.433 -0.807 16.367 1.00 92.19 79 ILE A CA 1
ATOM 636 C C . ILE A 1 79 ? -3.174 0.381 17.295 1.00 92.19 79 ILE A C 1
ATOM 638 O O . ILE A 1 79 ? -4.129 1.015 17.736 1.00 92.19 79 ILE A O 1
ATOM 642 N N . GLU A 1 80 ? -1.907 0.694 17.558 1.00 91.81 80 GLU A N 1
ATOM 643 C CA . GLU A 1 80 ? -1.509 1.733 18.514 1.00 91.81 80 GLU A CA 1
ATOM 644 C C . GLU A 1 80 ? -1.652 3.148 17.943 1.00 91.81 80 GLU A C 1
ATOM 646 O O . GLU A 1 80 ? -2.100 4.063 18.626 1.00 91.81 80 GLU A O 1
ATOM 651 N N . GLN A 1 81 ? -1.256 3.338 16.684 1.00 91.38 81 GLN A N 1
ATOM 652 C CA . GLN A 1 81 ? -1.043 4.662 16.089 1.00 91.38 81 GLN A CA 1
ATOM 653 C C . GLN A 1 81 ? -1.943 4.923 14.881 1.00 91.38 81 GLN A C 1
ATOM 655 O O . GLN A 1 81 ? -1.804 5.958 14.231 1.00 91.38 81 GLN A O 1
ATOM 660 N N . GLY A 1 82 ? -2.845 3.996 14.554 1.00 92.00 82 GLY A N 1
ATOM 661 C CA . GLY A 1 82 ? -3.678 4.085 13.362 1.00 92.00 82 GLY A CA 1
ATOM 662 C C . GLY A 1 82 ? -2.900 3.911 12.056 1.00 92.00 82 GLY A C 1
ATOM 663 O O . GLY A 1 82 ? -1.702 3.622 12.017 1.00 92.00 82 GLY A O 1
ATOM 664 N N . ILE A 1 83 ? -3.606 4.082 10.942 1.00 93.56 83 ILE A N 1
ATOM 665 C CA . ILE A 1 83 ? -2.993 4.107 9.618 1.00 93.56 83 ILE A CA 1
ATOM 666 C C . ILE A 1 83 ? -2.457 5.508 9.322 1.00 93.56 83 ILE A C 1
ATOM 668 O O . ILE A 1 83 ? -3.212 6.463 9.172 1.00 93.56 83 ILE A O 1
ATOM 672 N N . LYS A 1 84 ? -1.133 5.617 9.198 1.00 92.06 84 LYS A N 1
ATOM 673 C CA . LYS A 1 84 ? -0.459 6.883 8.873 1.00 92.06 84 LYS A CA 1
ATOM 674 C C . LYS A 1 84 ? -0.523 7.226 7.389 1.00 92.06 84 LYS A C 1
ATOM 676 O O . LYS A 1 84 ? -0.691 8.389 7.053 1.00 92.06 84 LYS A O 1
ATOM 681 N N . TYR A 1 85 ? -0.419 6.222 6.518 1.00 92.44 85 TYR A N 1
ATOM 682 C CA . TYR A 1 85 ? -0.384 6.391 5.062 1.00 92.44 85 TYR A CA 1
ATOM 683 C C . TYR A 1 85 ? -1.316 5.390 4.370 1.00 92.44 85 TYR A C 1
ATOM 685 O O . TYR A 1 85 ? -1.330 4.217 4.772 1.00 92.44 85 TYR A O 1
ATOM 693 N N . PRO A 1 86 ? -2.048 5.805 3.320 1.00 94.06 86 PRO A N 1
ATOM 694 C CA . PRO A 1 86 ? -2.945 4.934 2.564 1.00 94.06 86 PRO A CA 1
ATOM 695 C C . PRO A 1 86 ? -2.178 3.844 1.804 1.00 94.06 86 PRO A C 1
ATOM 697 O O . PRO A 1 86 ? -0.982 3.973 1.540 1.00 94.06 86 PRO A O 1
ATOM 700 N N . ILE A 1 87 ? -2.874 2.767 1.439 1.00 96.94 87 ILE A N 1
ATOM 701 C CA . ILE A 1 87 ? -2.356 1.777 0.477 1.00 96.94 87 ILE A CA 1
ATOM 702 C C . ILE A 1 87 ? -2.363 2.403 -0.916 1.00 96.94 87 ILE A C 1
ATOM 704 O O . ILE A 1 87 ? -3.311 3.112 -1.240 1.00 96.94 87 ILE A O 1
ATOM 708 N N . VAL A 1 88 ? -1.347 2.143 -1.737 1.00 97.38 88 VAL A N 1
ATOM 709 C CA . VAL A 1 88 ? -1.300 2.645 -3.118 1.00 97.38 88 VAL A CA 1
ATOM 710 C C . VAL A 1 88 ? -1.780 1.565 -4.065 1.00 97.38 88 VAL A C 1
ATOM 712 O O . VAL A 1 88 ? -1.306 0.430 -3.985 1.00 97.38 88 VAL A O 1
ATOM 715 N N . ALA A 1 89 ? -2.692 1.904 -4.970 1.00 98.06 89 ALA A N 1
ATOM 716 C CA . ALA A 1 89 ? -3.210 0.956 -5.944 1.00 98.06 89 ALA A CA 1
ATOM 717 C C . ALA A 1 89 ? -3.429 1.577 -7.327 1.00 98.06 89 ALA A C 1
ATOM 719 O O . ALA A 1 89 ? -3.634 2.782 -7.473 1.00 98.06 89 ALA A O 1
ATOM 720 N N . ASP A 1 90 ? -3.428 0.730 -8.350 1.00 97.94 90 ASP A N 1
ATOM 721 C CA . ASP A 1 90 ? -3.851 1.121 -9.688 1.00 97.94 90 ASP A CA 1
ATOM 722 C C . ASP A 1 90 ? -5.369 1.337 -9.747 1.00 97.94 90 ASP A C 1
ATOM 724 O O . ASP A 1 90 ? -6.154 0.466 -9.365 1.00 97.94 90 ASP A O 1
ATOM 728 N N . LYS A 1 91 ? -5.794 2.480 -10.289 1.00 96.19 91 LYS A N 1
ATOM 729 C CA . LYS A 1 91 ? -7.207 2.866 -10.394 1.00 96.19 91 LYS A CA 1
ATOM 730 C C . LYS A 1 91 ? -8.021 1.976 -11.332 1.00 96.19 91 LYS A C 1
ATOM 732 O O . LYS A 1 91 ? -9.233 1.887 -11.160 1.00 96.19 91 LYS A O 1
ATOM 737 N N . LYS A 1 92 ? -7.382 1.359 -12.336 1.00 96.31 92 LYS A N 1
ATOM 738 C CA . LYS A 1 92 ? -8.066 0.534 -13.345 1.00 96.31 92 LYS A CA 1
ATOM 739 C C . LYS A 1 92 ? -8.196 -0.920 -12.894 1.00 96.31 92 LYS A C 1
ATOM 741 O O . LYS A 1 92 ? -9.231 -1.540 -13.112 1.00 96.31 92 LYS A O 1
ATOM 746 N N . THR A 1 93 ? -7.153 -1.466 -12.274 1.00 97.31 93 THR A N 1
ATOM 747 C CA . THR A 1 93 ? -7.049 -2.906 -11.982 1.00 97.31 93 THR A CA 1
ATOM 748 C C . THR A 1 93 ? -7.191 -3.260 -10.500 1.00 97.31 93 THR A C 1
ATOM 750 O O . THR A 1 93 ? -7.373 -4.439 -10.185 1.00 97.31 93 THR A O 1
ATOM 753 N N . ASN A 1 94 ? -7.141 -2.269 -9.599 1.00 97.75 94 ASN A N 1
ATOM 754 C CA . ASN A 1 94 ? -7.053 -2.421 -8.140 1.00 97.75 94 ASN A CA 1
ATOM 755 C C . ASN A 1 94 ? -5.806 -3.179 -7.657 1.00 97.75 94 ASN A C 1
ATOM 757 O O . ASN A 1 94 ? -5.788 -3.709 -6.544 1.00 97.75 94 ASN A O 1
ATOM 761 N N . ILE A 1 95 ? -4.760 -3.249 -8.479 1.00 98.25 95 ILE A N 1
ATOM 762 C CA . ILE A 1 95 ? -3.499 -3.884 -8.097 1.00 98.25 95 ILE A CA 1
ATOM 763 C C . ILE A 1 95 ? -2.782 -3.018 -7.079 1.00 98.25 95 ILE A C 1
ATOM 765 O O . ILE A 1 95 ? -2.663 -1.810 -7.267 1.00 98.25 95 ILE A O 1
ATOM 769 N N . ILE A 1 96 ? -2.305 -3.638 -6.006 1.00 98.38 96 ILE A N 1
ATOM 770 C CA . ILE A 1 96 ? -1.555 -2.951 -4.957 1.00 98.38 96 ILE A CA 1
ATOM 771 C C . ILE A 1 96 ? -0.160 -2.634 -5.487 1.00 98.38 96 ILE A C 1
ATOM 773 O O . ILE A 1 96 ? 0.598 -3.543 -5.786 1.00 98.38 96 ILE A O 1
ATOM 777 N N . LEU A 1 97 ? 0.202 -1.357 -5.561 1.00 97.56 97 LEU A N 1
ATOM 778 C CA . LEU A 1 97 ? 1.546 -0.924 -5.957 1.00 97.56 97 LEU A CA 1
ATOM 779 C C . LEU A 1 97 ? 2.466 -0.781 -4.743 1.00 97.56 97 LEU A C 1
ATOM 781 O O . LEU A 1 97 ? 3.655 -1.073 -4.824 1.00 97.56 97 LEU A O 1
ATOM 785 N N . ASP A 1 98 ? 1.909 -0.366 -3.606 1.00 96.50 98 ASP A N 1
ATOM 786 C CA . ASP A 1 98 ? 2.624 -0.292 -2.337 1.00 96.50 98 ASP A CA 1
ATOM 787 C C . ASP A 1 98 ? 1.674 -0.545 -1.159 1.00 96.50 98 ASP A C 1
ATOM 789 O O . ASP A 1 98 ? 0.520 -0.109 -1.148 1.00 96.50 98 ASP A O 1
ATOM 793 N N . GLY A 1 99 ? 2.181 -1.227 -0.129 1.00 96.38 99 GLY A N 1
ATOM 794 C CA . GLY A 1 99 ? 1.440 -1.485 1.105 1.00 96.38 99 GLY A CA 1
ATOM 795 C C . GLY A 1 99 ? 0.834 -2.882 1.260 1.00 96.38 99 GLY A C 1
ATOM 796 O O . GLY A 1 99 ? -0.106 -3.023 2.041 1.00 96.38 99 GLY A O 1
ATOM 797 N N . HIS A 1 100 ? 1.382 -3.925 0.626 1.00 97.62 100 HIS A N 1
ATOM 798 C CA . HIS A 1 100 ? 0.913 -5.320 0.766 1.00 97.62 100 HIS A CA 1
ATOM 799 C C . HIS A 1 100 ? 0.810 -5.780 2.226 1.00 97.62 100 HIS A C 1
ATOM 801 O O . HIS A 1 100 ? -0.192 -6.369 2.620 1.00 97.62 100 HIS A O 1
ATOM 807 N N . HIS A 1 101 ? 1.783 -5.430 3.074 1.00 97.50 101 HIS A N 1
ATOM 808 C CA . HIS A 1 101 ? 1.735 -5.746 4.508 1.00 97.50 101 HIS A CA 1
ATOM 809 C C . HIS A 1 101 ? 0.557 -5.059 5.218 1.00 97.50 101 HIS A C 1
ATOM 811 O O . HIS A 1 101 ? -0.126 -5.684 6.024 1.00 97.50 101 HIS A O 1
ATOM 817 N N . ARG A 1 102 ? 0.275 -3.786 4.892 1.00 97.25 102 ARG A N 1
ATOM 818 C CA . ARG A 1 102 ? -0.873 -3.045 5.447 1.00 97.25 102 ARG A CA 1
ATOM 819 C C . ARG A 1 102 ? -2.184 -3.687 5.000 1.00 97.25 102 ARG A C 1
ATOM 821 O O . ARG A 1 102 ? -3.069 -3.900 5.823 1.00 97.25 102 ARG A O 1
ATOM 828 N N . HIS A 1 103 ? -2.290 -4.045 3.720 1.00 97.81 103 HIS A N 1
ATOM 829 C CA . HIS A 1 103 ? -3.453 -4.749 3.172 1.00 97.81 103 HIS A CA 1
ATOM 830 C C . HIS A 1 103 ? -3.698 -6.085 3.878 1.00 97.81 103 HIS A C 1
ATOM 832 O O . HIS A 1 103 ? -4.816 -6.327 4.334 1.00 97.81 103 HIS A O 1
ATOM 838 N N . ASN A 1 104 ? -2.651 -6.896 4.057 1.00 97.56 104 ASN A N 1
ATOM 839 C CA . ASN A 1 104 ? -2.728 -8.168 4.771 1.00 97.56 104 ASN A CA 1
ATOM 840 C C . ASN A 1 104 ? -3.202 -7.978 6.223 1.00 97.56 104 ASN A C 1
ATOM 842 O O . ASN A 1 104 ? -4.116 -8.670 6.669 1.00 97.56 104 ASN A O 1
ATOM 846 N N . VAL A 1 105 ? -2.680 -6.971 6.935 1.00 97.44 105 VAL A N 1
ATOM 847 C CA . VAL A 1 105 ? -3.151 -6.631 8.289 1.00 97.44 105 VAL A CA 1
ATOM 848 C C . VAL A 1 105 ? -4.644 -6.296 8.299 1.00 97.44 105 VAL A C 1
ATOM 850 O O . VAL A 1 105 ? -5.375 -6.827 9.136 1.00 97.44 105 VAL A O 1
ATOM 853 N N . PHE A 1 106 ? -5.131 -5.461 7.377 1.00 96.69 106 PHE A N 1
ATOM 854 C CA . PHE A 1 106 ? -6.558 -5.122 7.333 1.00 96.69 106 PHE A CA 1
ATOM 855 C C . PHE A 1 106 ? -7.444 -6.323 6.995 1.00 96.69 106 PHE A C 1
ATOM 857 O O . PHE A 1 106 ? -8.499 -6.479 7.615 1.00 96.69 106 PHE A O 1
ATOM 864 N N . LYS A 1 107 ? -7.003 -7.192 6.076 1.00 95.00 107 LYS A N 1
ATOM 865 C CA . LYS A 1 107 ? -7.675 -8.462 5.763 1.00 95.00 107 LYS A CA 1
ATOM 866 C C . LYS A 1 107 ? -7.774 -9.351 7.005 1.00 95.00 107 LYS A C 1
ATOM 868 O O . LYS A 1 107 ? -8.874 -9.778 7.346 1.00 95.00 107 LYS A O 1
ATOM 873 N N . ASN A 1 108 ? -6.673 -9.538 7.737 1.00 94.00 108 ASN A N 1
ATOM 874 C CA . ASN A 1 108 ? -6.638 -10.349 8.962 1.00 94.00 108 ASN A CA 1
ATOM 875 C C . ASN A 1 108 ? -7.515 -9.768 10.079 1.00 94.00 108 ASN A C 1
ATOM 877 O O . ASN A 1 108 ? -8.102 -10.505 10.866 1.00 94.00 108 ASN A O 1
ATOM 881 N N . LEU A 1 109 ? -7.632 -8.440 10.146 1.00 92.94 109 LEU A N 1
ATOM 882 C CA . LEU A 1 109 ? -8.482 -7.740 11.112 1.00 92.94 109 LEU A CA 1
ATOM 883 C C . LEU A 1 109 ? -9.943 -7.599 10.658 1.00 92.94 109 LEU A C 1
ATOM 885 O O . LEU A 1 109 ? -10.730 -6.970 11.368 1.00 92.94 109 LEU A O 1
ATOM 889 N N . LYS A 1 110 ? -10.310 -8.162 9.496 1.00 93.19 110 LYS A N 1
ATOM 890 C CA . LYS A 1 110 ? -11.649 -8.082 8.886 1.00 93.19 110 LYS A CA 1
ATOM 891 C C . LYS A 1 110 ? -12.152 -6.642 8.705 1.00 93.19 110 LYS A C 1
ATOM 893 O O . LYS A 1 110 ? -13.354 -6.381 8.718 1.00 93.19 110 LYS A O 1
ATOM 898 N N . ILE A 1 111 ? -11.236 -5.692 8.521 1.00 92.75 111 ILE A N 1
ATOM 899 C CA . ILE A 1 111 ? -11.572 -4.295 8.238 1.00 92.75 111 ILE A CA 1
ATOM 900 C C . ILE A 1 111 ? -11.774 -4.173 6.739 1.00 92.75 111 ILE A C 1
ATOM 902 O O . ILE A 1 111 ? -10.858 -4.413 5.958 1.00 92.75 111 ILE A O 1
ATOM 906 N N . GLN A 1 112 ? -12.990 -3.822 6.336 1.00 89.44 112 GLN A N 1
ATOM 907 C CA . GLN A 1 112 ? -13.343 -3.818 4.922 1.00 89.44 112 GLN A CA 1
ATOM 908 C C . GLN A 1 112 ? -13.063 -2.480 4.264 1.00 89.44 112 GLN A C 1
ATOM 910 O O . GLN A 1 112 ? -12.473 -2.460 3.202 1.00 89.44 112 GLN A O 1
ATOM 915 N N . ASN A 1 113 ? -13.432 -1.361 4.880 1.00 91.44 113 ASN A N 1
ATOM 916 C CA . ASN A 1 113 ? -13.264 -0.051 4.257 1.00 91.44 113 ASN A CA 1
ATOM 917 C C . ASN A 1 113 ? -11.941 0.572 4.697 1.00 91.44 113 ASN A C 1
ATOM 919 O O . ASN A 1 113 ? -11.796 0.957 5.856 1.00 91.44 113 ASN A O 1
ATOM 923 N N . ILE A 1 114 ? -10.988 0.663 3.771 1.00 94.62 114 ILE A N 1
ATOM 924 C CA . ILE A 1 114 ? -9.648 1.205 4.020 1.00 94.62 114 ILE A CA 1
ATOM 925 C C . ILE A 1 114 ? -9.327 2.360 3.071 1.00 94.62 114 ILE A C 1
ATOM 927 O O . ILE A 1 114 ? -9.790 2.356 1.930 1.00 94.62 114 ILE A O 1
ATOM 931 N N . PRO A 1 115 ? -8.526 3.342 3.508 1.00 94.56 115 PRO A N 1
ATOM 932 C CA . PRO A 1 115 ? -8.078 4.421 2.640 1.00 94.56 115 PRO A CA 1
ATOM 933 C C . PRO A 1 115 ? -7.072 3.893 1.609 1.00 94.56 115 PRO A C 1
ATOM 935 O O . PRO A 1 115 ? -6.036 3.319 1.962 1.00 94.56 115 PRO A O 1
ATOM 938 N N . VAL A 1 116 ? -7.383 4.109 0.333 1.00 96.19 116 VAL A N 1
ATOM 939 C CA . VAL A 1 116 ? -6.542 3.734 -0.807 1.00 96.19 116 VAL A CA 1
ATOM 940 C C . VAL A 1 116 ? -6.271 4.963 -1.657 1.00 96.19 116 VAL A C 1
ATOM 942 O O . VAL A 1 116 ? -7.196 5.693 -2.005 1.00 96.19 116 VAL A O 1
ATOM 945 N N . PHE A 1 117 ? -5.000 5.161 -1.979 1.00 95.00 117 PHE A N 1
ATOM 946 C CA . PHE A 1 117 ? -4.471 6.164 -2.882 1.00 95.00 117 PHE A CA 1
ATOM 947 C C . PHE A 1 117 ? -4.345 5.546 -4.274 1.00 95.00 117 PHE A C 1
ATOM 949 O O . PHE A 1 117 ? -3.480 4.712 -4.539 1.00 95.00 117 PHE A O 1
ATOM 956 N N . TYR A 1 118 ? -5.257 5.928 -5.151 1.00 95.00 118 TYR A N 1
ATOM 957 C CA . TYR A 1 118 ? -5.338 5.452 -6.515 1.00 95.00 118 TYR A CA 1
ATOM 958 C C . TYR A 1 118 ? -4.559 6.334 -7.464 1.00 95.00 118 TYR A C 1
ATOM 960 O O . TYR A 1 118 ? -4.769 7.544 -7.512 1.00 95.00 118 TYR A O 1
ATOM 968 N N . VAL A 1 119 ? -3.745 5.689 -8.287 1.00 94.31 119 VAL A N 1
ATOM 969 C CA . VAL A 1 119 ? -2.994 6.307 -9.379 1.00 94.31 119 VAL A CA 1
ATOM 970 C C . VAL A 1 119 ? -3.307 5.596 -10.688 1.00 94.31 119 VAL A C 1
ATOM 972 O O . VAL A 1 119 ? -3.836 4.486 -10.693 1.00 94.31 119 VAL A O 1
ATOM 975 N N . ASN A 1 120 ? -2.990 6.221 -11.818 1.00 95.38 120 ASN A N 1
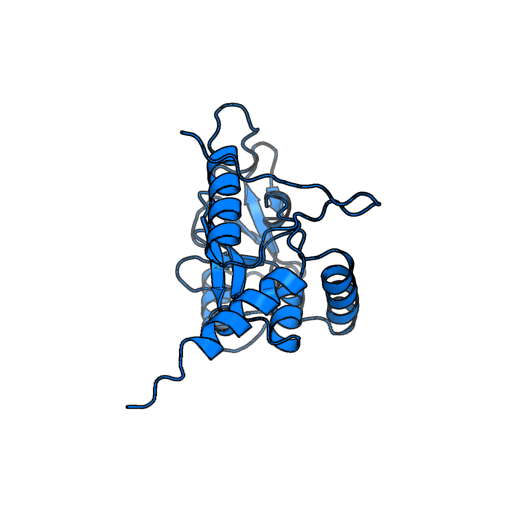ATOM 976 C CA . ASN A 1 120 ? -2.925 5.497 -13.084 1.00 95.38 120 ASN A C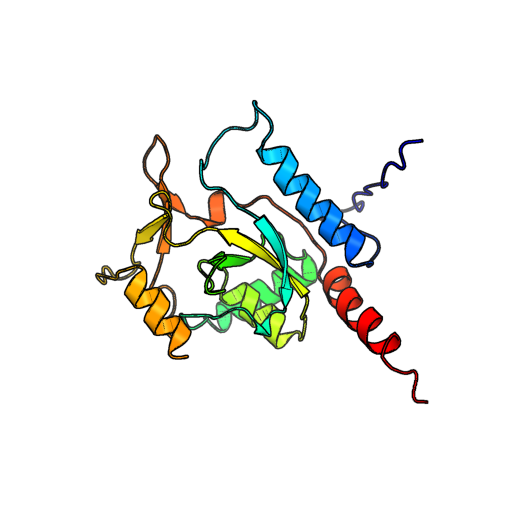A 1
ATOM 977 C C . ASN A 1 120 ? -1.593 4.744 -13.146 1.00 95.38 120 ASN A C 1
ATOM 979 O O . ASN A 1 120 ? -0.577 5.379 -13.393 1.00 95.38 120 ASN A O 1
ATOM 983 N N . TYR A 1 121 ? -1.563 3.425 -12.934 1.00 96.94 121 TYR A N 1
ATOM 984 C CA . TYR A 1 121 ? -0.286 2.698 -12.901 1.00 96.94 121 TYR A CA 1
ATOM 985 C C . TYR A 1 121 ? 0.498 2.804 -14.214 1.00 96.94 121 TYR A C 1
ATOM 987 O O . TYR A 1 121 ? 1.726 2.865 -14.205 1.00 96.94 121 TYR A O 1
ATOM 995 N N . MET A 1 122 ? -0.204 2.894 -15.343 1.00 96.88 122 MET A N 1
ATOM 996 C CA . MET A 1 122 ? 0.410 3.022 -16.665 1.00 96.88 122 MET A CA 1
ATOM 997 C C . MET A 1 122 ? 0.953 4.423 -16.962 1.00 96.88 122 MET A C 1
ATOM 999 O O . MET A 1 122 ? 1.591 4.606 -17.992 1.00 96.88 122 MET A O 1
ATOM 1003 N N . ASP A 1 123 ? 0.757 5.390 -16.065 1.00 94.94 123 ASP A N 1
ATOM 1004 C CA . ASP A 1 123 ? 1.326 6.728 -16.199 1.00 94.94 123 ASP A CA 1
ATOM 1005 C C . ASP A 1 123 ? 2.859 6.675 -16.295 1.00 94.94 123 ASP A C 1
ATOM 1007 O O . ASP A 1 123 ? 3.517 5.926 -15.562 1.00 94.94 123 ASP A O 1
ATOM 1011 N N . SER A 1 124 ? 3.432 7.452 -17.215 1.00 93.00 124 SER A N 1
ATOM 1012 C CA . SER A 1 124 ? 4.874 7.504 -17.461 1.00 93.00 124 SER A CA 1
ATOM 1013 C C . SER A 1 124 ? 5.667 8.102 -16.302 1.00 93.00 124 SER A C 1
ATOM 1015 O O . SER A 1 124 ? 6.886 7.924 -16.260 1.00 93.00 124 SER A O 1
ATOM 1017 N N . GLU A 1 125 ? 5.006 8.802 -15.378 1.00 92.12 125 GLU A N 1
ATOM 1018 C CA . GLU A 1 125 ? 5.612 9.300 -14.144 1.00 92.12 125 GLU A CA 1
ATOM 1019 C C . GLU A 1 125 ? 5.903 8.172 -13.151 1.00 92.12 125 GLU A C 1
ATOM 1021 O O . GLU A 1 125 ? 6.785 8.321 -12.309 1.00 92.12 125 GLU A O 1
ATOM 1026 N N . ILE A 1 126 ? 5.211 7.031 -13.266 1.00 94.50 126 ILE A N 1
ATOM 1027 C CA . ILE A 1 126 ? 5.489 5.840 -12.461 1.00 94.50 126 ILE A CA 1
ATOM 1028 C C . ILE A 1 126 ? 6.527 4.982 -13.174 1.00 94.50 126 ILE A C 1
ATOM 1030 O O . ILE A 1 126 ? 6.304 4.499 -14.284 1.00 94.50 126 ILE A O 1
ATOM 1034 N N . ILE A 1 127 ? 7.634 4.720 -12.500 1.00 94.56 127 ILE A N 1
ATOM 1035 C CA . ILE A 1 127 ? 8.692 3.824 -12.946 1.00 94.56 127 ILE A CA 1
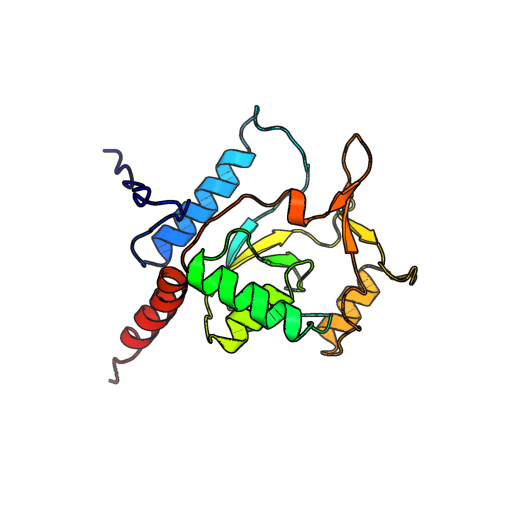ATOM 1036 C C . ILE A 1 127 ? 8.581 2.527 -12.148 1.00 94.56 127 ILE A C 1
ATOM 1038 O O . ILE A 1 127 ? 8.418 2.540 -10.927 1.00 94.56 127 ILE A O 1
ATOM 1042 N N . LEU A 1 128 ? 8.637 1.400 -12.854 1.00 95.56 128 LEU A N 1
ATOM 1043 C CA . LEU A 1 128 ? 8.805 0.096 -12.232 1.00 95.56 128 LEU A CA 1
ATOM 1044 C C . LEU A 1 128 ? 10.299 -0.213 -12.175 1.00 95.56 128 LEU A C 1
ATOM 1046 O O . LEU A 1 128 ? 10.967 -0.239 -13.204 1.00 95.56 128 LEU A O 1
ATOM 1050 N N . ASP A 1 129 ? 10.778 -0.461 -10.969 1.00 91.25 129 ASP A N 1
ATOM 1051 C CA . ASP A 1 129 ? 12.116 -0.942 -10.660 1.00 91.25 129 ASP A CA 1
ATOM 1052 C C . ASP A 1 129 ? 12.001 -2.276 -9.893 1.00 91.25 129 ASP A C 1
ATOM 1054 O O . ASP A 1 129 ? 10.901 -2.718 -9.533 1.00 91.25 129 ASP A O 1
ATOM 1058 N N . SER A 1 130 ? 13.120 -2.950 -9.653 1.00 87.75 130 SER A N 1
ATOM 1059 C CA . SER A 1 130 ? 13.166 -4.253 -8.995 1.00 87.75 130 SER A CA 1
ATOM 1060 C C . SER A 1 130 ? 14.287 -4.325 -7.964 1.00 87.75 130 SER A C 1
ATOM 1062 O O . SER A 1 130 ? 15.426 -3.953 -8.230 1.00 87.75 130 SER A O 1
ATOM 1064 N N . TRP A 1 131 ? 13.987 -4.871 -6.783 1.00 74.62 131 TRP A N 1
ATOM 1065 C CA . TRP A 1 131 ? 14.979 -5.029 -5.715 1.00 74.62 131 TRP A CA 1
ATOM 1066 C C . TRP A 1 131 ? 15.998 -6.143 -5.976 1.00 74.62 131 TRP A C 1
ATOM 1068 O O . TRP A 1 131 ? 17.038 -6.165 -5.327 1.00 74.62 131 TRP A O 1
ATOM 1078 N N . ASN A 1 132 ? 15.706 -7.074 -6.889 1.00 80.44 132 ASN A N 1
ATOM 1079 C CA . ASN A 1 132 ? 16.577 -8.208 -7.218 1.00 80.44 132 ASN A CA 1
ATOM 1080 C C . ASN A 1 132 ? 17.086 -8.160 -8.665 1.00 80.44 132 ASN A C 1
ATOM 1082 O O . ASN A 1 132 ? 17.383 -9.201 -9.248 1.00 80.44 132 ASN A O 1
ATOM 1086 N N . SER A 1 133 ? 17.128 -6.961 -9.261 1.00 79.31 133 SER A N 1
ATOM 1087 C CA . SER A 1 133 ? 17.586 -6.727 -10.640 1.00 79.31 133 SER A CA 1
ATOM 1088 C C . SER A 1 133 ? 16.815 -7.519 -11.706 1.00 79.31 133 SER A C 1
ATOM 1090 O O . SER A 1 133 ? 17.254 -7.644 -12.851 1.00 79.31 133 SER A O 1
ATOM 1092 N N . ARG A 1 134 ? 15.636 -8.048 -11.359 1.00 84.62 134 ARG A N 1
ATOM 1093 C CA . ARG A 1 134 ? 14.771 -8.759 -12.295 1.00 84.62 134 ARG A CA 1
ATOM 1094 C C . ARG A 1 134 ? 14.153 -7.761 -13.264 1.00 84.62 134 ARG A C 1
ATOM 1096 O O . ARG A 1 134 ? 13.466 -6.832 -12.846 1.00 84.62 134 ARG A O 1
ATOM 1103 N N . LYS A 1 135 ? 14.353 -7.987 -14.562 1.00 89.44 135 LYS A N 1
ATOM 1104 C CA . LYS A 1 135 ? 13.691 -7.209 -15.613 1.00 89.44 135 LYS A CA 1
ATOM 1105 C C . LYS A 1 135 ? 12.203 -7.560 -15.616 1.00 89.44 135 LYS A C 1
ATOM 1107 O O . LYS A 1 135 ? 11.839 -8.697 -15.905 1.00 89.44 135 LYS A O 1
ATOM 1112 N N . LEU A 1 136 ? 11.368 -6.598 -15.239 1.00 93.94 136 LEU A N 1
ATOM 1113 C CA . LEU A 1 136 ? 9.914 -6.718 -15.207 1.00 93.94 136 LEU A CA 1
ATOM 1114 C C . LEU A 1 136 ? 9.296 -5.524 -15.920 1.00 93.94 136 LEU A C 1
ATOM 1116 O O . LEU A 1 136 ? 9.774 -4.396 -15.802 1.00 93.94 136 LEU A O 1
ATOM 1120 N N . THR A 1 137 ? 8.198 -5.772 -16.616 1.00 96.19 137 THR A N 1
ATOM 1121 C CA . THR A 1 137 ? 7.331 -4.729 -17.156 1.00 96.19 137 THR A CA 1
ATOM 1122 C C . THR A 1 137 ? 6.137 -4.502 -16.230 1.00 96.19 137 THR A C 1
ATOM 1124 O O . THR A 1 137 ? 5.743 -5.376 -15.453 1.00 96.19 137 THR A O 1
ATOM 1127 N N . LYS A 1 138 ? 5.493 -3.333 -16.340 1.00 97.31 138 LYS A N 1
ATOM 1128 C CA . LYS A 1 138 ? 4.213 -3.085 -15.654 1.00 97.31 138 LYS A CA 1
ATOM 1129 C C . LYS A 1 138 ? 3.156 -4.124 -16.043 1.00 97.31 138 LYS A C 1
ATOM 1131 O O . LYS A 1 138 ? 2.345 -4.514 -15.208 1.00 97.31 138 LYS A O 1
ATOM 1136 N N . GLN A 1 139 ? 3.198 -4.614 -17.284 1.00 97.56 139 GLN A N 1
ATOM 1137 C CA . GLN A 1 139 ? 2.288 -5.654 -17.750 1.00 97.56 139 GLN A CA 1
ATOM 1138 C C . GLN A 1 139 ? 2.540 -6.995 -17.049 1.00 97.56 139 GLN A C 1
ATOM 1140 O O . GLN A 1 139 ? 1.578 -7.675 -16.705 1.00 97.56 139 GLN A O 1
ATOM 1145 N N . ASP A 1 140 ? 3.791 -7.349 -16.743 1.00 96.81 140 ASP A N 1
ATOM 1146 C CA . ASP A 1 140 ? 4.104 -8.557 -15.963 1.00 96.81 140 ASP A CA 1
ATOM 1147 C C . ASP A 1 140 ? 3.538 -8.487 -14.544 1.00 96.81 140 ASP A C 1
ATOM 1149 O O . ASP A 1 140 ? 3.067 -9.491 -14.004 1.00 96.81 140 ASP A O 1
ATOM 1153 N N . VAL A 1 141 ? 3.572 -7.300 -13.932 1.00 97.25 141 VAL A N 1
ATOM 1154 C CA . VAL A 1 141 ? 2.951 -7.043 -12.626 1.00 97.25 141 VAL A CA 1
ATOM 1155 C C . VAL A 1 141 ? 1.436 -7.192 -12.721 1.00 97.25 141 VAL A C 1
ATOM 1157 O O . VAL A 1 141 ? 0.841 -7.890 -11.896 1.00 97.25 141 VAL A O 1
ATOM 1160 N N . ILE A 1 142 ? 0.827 -6.609 -13.761 1.00 97.81 142 ILE A N 1
ATOM 1161 C CA . ILE A 1 142 ? -0.610 -6.723 -14.025 1.00 97.81 142 ILE A CA 1
ATOM 1162 C C . ILE A 1 142 ? -1.019 -8.185 -14.180 1.00 97.81 142 ILE A C 1
ATOM 1164 O O . ILE A 1 142 ? -1.851 -8.669 -13.414 1.00 97.81 142 ILE A O 1
ATOM 1168 N N . ASN A 1 143 ? -0.376 -8.899 -15.103 1.00 97.38 143 ASN A N 1
ATOM 1169 C CA . ASN A 1 143 ? -0.647 -10.301 -15.399 1.00 97.38 143 ASN A CA 1
ATOM 1170 C C . ASN A 1 143 ? -0.478 -11.182 -14.158 1.00 97.38 143 ASN A C 1
ATOM 1172 O O . ASN A 1 143 ? -1.296 -12.071 -13.908 1.00 97.38 143 ASN A O 1
ATOM 1176 N N . LYS A 1 144 ? 0.562 -10.928 -13.350 1.00 96.69 144 LYS A N 1
ATOM 1177 C CA . LYS A 1 144 ? 0.779 -11.675 -12.110 1.00 96.69 144 LYS A CA 1
ATOM 1178 C C . LYS A 1 144 ? -0.398 -11.492 -11.157 1.00 96.69 144 LYS A C 1
ATOM 1180 O O . LYS A 1 144 ? -1.011 -12.489 -10.781 1.00 96.69 144 LYS A O 1
ATOM 1185 N N . ALA A 1 145 ? -0.751 -10.246 -10.845 1.00 96.44 145 ALA A N 1
ATOM 1186 C CA . ALA A 1 145 ? -1.835 -9.933 -9.921 1.00 96.44 145 ALA A CA 1
ATOM 1187 C C . ALA A 1 145 ? -3.187 -10.489 -10.396 1.00 96.44 145 ALA A C 1
ATOM 1189 O O . ALA A 1 145 ? -3.956 -11.031 -9.605 1.00 96.44 145 ALA A O 1
ATOM 1190 N N . THR A 1 146 ? -3.492 -10.370 -11.694 1.00 95.19 146 THR A N 1
ATOM 1191 C CA . THR A 1 146 ? -4.768 -10.838 -12.255 1.00 95.19 146 THR A CA 1
ATOM 1192 C C . THR A 1 146 ? -4.857 -12.355 -12.337 1.00 95.19 146 THR A C 1
ATOM 1194 O O . THR A 1 146 ? -5.957 -12.887 -12.254 1.00 95.19 146 THR A O 1
ATOM 1197 N N . SER A 1 147 ? -3.724 -13.056 -12.446 1.00 96.00 147 SER A N 1
ATOM 1198 C CA . SER A 1 147 ? -3.676 -14.524 -12.395 1.00 96.00 147 SER A CA 1
ATOM 1199 C C . SER A 1 147 ? -3.858 -15.107 -10.986 1.00 96.00 147 SER A C 1
ATOM 1201 O O . SER A 1 147 ? -3.897 -16.325 -10.836 1.00 96.00 147 SER A O 1
ATOM 1203 N N . GLY A 1 148 ? -3.895 -14.267 -9.943 1.00 92.69 148 GLY A N 1
ATOM 1204 C CA . GLY A 1 148 ? -3.955 -14.700 -8.541 1.00 92.69 148 GLY A CA 1
ATOM 1205 C C . GLY A 1 148 ? -2.650 -15.300 -8.003 1.00 92.69 148 GLY A C 1
ATOM 1206 O O . GLY A 1 148 ? -2.580 -15.671 -6.833 1.00 92.69 148 GLY A O 1
ATOM 1207 N N . LYS A 1 149 ? -1.600 -15.381 -8.829 1.00 94.69 149 LYS A N 1
ATOM 1208 C CA . LYS A 1 149 ? -0.257 -15.795 -8.408 1.00 94.69 149 LYS A CA 1
ATOM 1209 C C . LYS A 1 149 ? 0.464 -14.621 -7.750 1.00 94.69 149 LYS A C 1
ATOM 1211 O O . LYS A 1 149 ? 0.218 -13.466 -8.081 1.00 94.69 149 LYS A O 1
ATOM 1216 N N . LEU A 1 150 ? 1.414 -14.920 -6.870 1.00 96.88 150 LEU A N 1
ATOM 1217 C CA . LEU A 1 150 ? 2.211 -13.912 -6.174 1.00 96.88 150 LEU A CA 1
ATOM 1218 C C . LEU A 1 150 ? 3.695 -14.079 -6.502 1.00 96.88 150 LEU A C 1
ATOM 1220 O O . LEU A 1 150 ? 4.194 -15.191 -6.675 1.00 96.88 150 LEU A O 1
ATOM 1224 N N . TYR A 1 151 ? 4.401 -12.961 -6.619 1.00 96.25 151 TYR A N 1
ATOM 1225 C CA . TYR A 1 151 ? 5.854 -12.932 -6.562 1.00 96.25 151 TYR A CA 1
ATOM 1226 C C . TYR A 1 151 ? 6.341 -13.087 -5.109 1.00 96.25 151 TYR A C 1
ATOM 1228 O O . TYR A 1 151 ? 5.584 -12.818 -4.169 1.00 96.25 151 TYR A O 1
ATOM 1236 N N . PRO A 1 152 ? 7.616 -13.463 -4.898 1.00 94.81 152 PRO A N 1
ATOM 1237 C CA . PRO A 1 152 ? 8.271 -13.306 -3.604 1.00 94.81 152 PRO A CA 1
ATOM 1238 C C . PRO A 1 152 ? 8.194 -11.864 -3.083 1.00 94.81 152 PRO A C 1
ATOM 1240 O O . PRO A 1 152 ? 7.996 -10.918 -3.851 1.00 94.81 152 PRO A O 1
ATOM 1243 N N . ILE A 1 153 ? 8.378 -11.700 -1.773 1.00 93.56 153 ILE A N 1
ATOM 1244 C CA . ILE A 1 153 ? 8.411 -10.384 -1.125 1.00 93.56 153 ILE A CA 1
ATOM 1245 C C . ILE A 1 153 ? 9.425 -9.455 -1.808 1.00 93.56 153 ILE A C 1
ATOM 1247 O O . ILE A 1 153 ? 10.506 -9.904 -2.189 1.00 93.56 153 ILE A O 1
ATOM 1251 N N . LYS A 1 154 ? 9.103 -8.159 -1.909 1.00 88.81 154 LYS A N 1
ATOM 1252 C CA . LYS A 1 154 ? 10.012 -7.130 -2.442 1.00 88.81 154 LYS A CA 1
ATOM 1253 C C . LYS A 1 154 ? 10.516 -7.477 -3.848 1.00 88.81 154 LYS A C 1
ATOM 1255 O O . LYS A 1 154 ? 11.699 -7.348 -4.131 1.00 88.81 154 LYS A O 1
ATOM 1260 N N . THR A 1 155 ? 9.637 -7.921 -4.740 1.00 92.94 155 THR A N 1
ATOM 1261 C CA . THR A 1 155 ? 10.024 -8.196 -6.137 1.00 92.94 155 THR A CA 1
ATOM 1262 C C . THR A 1 155 ? 9.951 -6.939 -7.003 1.00 92.94 155 THR A C 1
ATOM 1264 O O . THR A 1 155 ? 10.728 -6.770 -7.935 1.00 92.94 155 THR A O 1
ATOM 1267 N N . THR A 1 156 ? 9.038 -6.036 -6.678 1.00 94.75 156 THR A N 1
ATOM 1268 C CA . THR A 1 156 ? 8.732 -4.818 -7.418 1.00 94.75 156 THR A CA 1
ATOM 1269 C C . THR A 1 156 ? 8.956 -3.603 -6.532 1.00 94.75 156 THR A C 1
ATOM 1271 O O . THR A 1 156 ? 8.751 -3.626 -5.315 1.00 94.75 156 THR A O 1
ATOM 1274 N N . LYS A 1 157 ? 9.397 -2.518 -7.155 1.00 94.44 157 LYS A N 1
ATOM 1275 C CA . LYS A 1 157 ? 9.604 -1.227 -6.519 1.00 94.44 157 LYS A CA 1
ATOM 1276 C C . LYS A 1 157 ? 8.978 -0.168 -7.409 1.00 94.44 157 LYS A C 1
ATOM 1278 O O . LYS A 1 157 ? 9.388 0.015 -8.550 1.00 94.44 157 LYS A O 1
ATOM 1283 N N . HIS A 1 158 ? 7.960 0.509 -6.898 1.00 95.56 158 HIS A N 1
ATOM 1284 C CA . HIS A 1 158 ? 7.245 1.528 -7.654 1.00 95.56 158 HIS A CA 1
ATOM 1285 C C . HIS A 1 158 ? 7.787 2.904 -7.290 1.00 95.56 158 HIS A C 1
ATOM 1287 O O . HIS A 1 158 ? 7.684 3.355 -6.148 1.00 95.56 158 HIS A O 1
ATOM 1293 N N . MET A 1 159 ? 8.391 3.549 -8.277 1.00 94.06 159 MET A N 1
ATOM 1294 C CA . MET A 1 159 ? 9.066 4.830 -8.148 1.00 94.06 159 MET A CA 1
ATOM 1295 C C . MET A 1 159 ? 8.300 5.897 -8.918 1.00 94.06 159 MET A C 1
ATOM 1297 O O . MET A 1 159 ? 7.579 5.594 -9.864 1.00 94.06 159 MET A O 1
ATOM 1301 N N . LEU A 1 160 ? 8.468 7.148 -8.521 1.00 91.62 160 LEU A N 1
ATOM 1302 C CA . LEU A 1 160 ? 7.969 8.315 -9.224 1.00 91.62 160 LEU A CA 1
ATOM 1303 C C . LEU A 1 160 ? 9.135 9.141 -9.732 1.00 91.62 160 LEU A C 1
ATOM 1305 O O . LEU A 1 160 ? 10.116 9.331 -9.008 1.00 91.62 160 LEU A O 1
ATOM 1309 N N . LYS A 1 161 ? 9.006 9.646 -10.958 1.00 89.38 161 LYS A N 1
ATOM 1310 C CA . LYS A 1 161 ? 9.919 10.644 -11.511 1.00 89.38 161 LYS A CA 1
ATOM 1311 C C . LYS A 1 161 ? 9.855 11.925 -10.689 1.00 89.38 161 LYS A C 1
ATOM 1313 O O . LYS A 1 161 ? 8.782 12.380 -10.299 1.00 89.38 161 LYS A O 1
ATOM 1318 N N . THR A 1 162 ? 11.018 12.511 -10.446 1.00 84.12 162 THR A N 1
ATOM 1319 C CA . THR A 1 162 ? 11.162 13.833 -9.838 1.00 84.12 162 THR A CA 1
ATOM 1320 C C . THR A 1 162 ? 12.173 14.643 -10.651 1.00 84.12 162 THR A C 1
ATOM 1322 O O . THR A 1 162 ? 12.966 14.056 -11.391 1.00 84.12 162 THR A O 1
ATOM 1325 N N . PRO A 1 163 ? 12.205 15.982 -10.514 1.00 81.81 163 PRO A N 1
ATOM 1326 C CA . PRO A 1 163 ? 13.236 16.796 -11.164 1.00 81.81 163 PRO A CA 1
ATOM 1327 C C . PRO A 1 163 ? 14.671 16.353 -10.829 1.00 81.81 163 PRO A C 1
ATOM 1329 O O . PRO A 1 163 ? 15.561 16.483 -11.659 1.00 81.81 163 PRO A O 1
ATOM 1332 N N . ASN A 1 164 ? 14.875 15.772 -9.640 1.00 83.06 164 ASN A N 1
ATOM 1333 C CA . ASN A 1 164 ? 16.184 15.361 -9.123 1.00 83.06 164 ASN A CA 1
ATOM 1334 C C . ASN A 1 164 ? 16.418 13.838 -9.219 1.00 83.06 164 ASN A C 1
ATOM 1336 O O . ASN A 1 164 ? 17.266 13.303 -8.509 1.00 83.06 164 ASN A O 1
ATOM 1340 N N . GLY A 1 165 ? 15.644 13.118 -10.041 1.00 87.88 165 GLY A N 1
ATOM 1341 C CA . GLY A 1 165 ? 15.776 11.673 -10.230 1.00 87.88 165 GLY A CA 1
ATOM 1342 C C . GLY A 1 165 ? 14.476 10.923 -9.958 1.00 87.88 165 GLY A C 1
ATOM 1343 O O . GLY A 1 165 ? 13.509 11.040 -10.712 1.00 87.88 165 GLY A O 1
ATOM 1344 N N . GLN A 1 166 ? 14.468 10.077 -8.925 1.00 90.06 166 GLN A N 1
ATOM 1345 C CA . GLN A 1 166 ? 13.325 9.221 -8.607 1.00 90.06 166 GLN A CA 1
ATOM 1346 C C . GLN A 1 166 ? 13.119 9.096 -7.097 1.00 90.06 166 GLN A C 1
ATOM 1348 O O . GLN A 1 166 ? 14.078 9.036 -6.332 1.00 90.06 166 GLN A O 1
ATOM 1353 N N . THR A 1 167 ? 11.865 8.999 -6.661 1.00 91.00 167 THR A N 1
ATOM 1354 C CA . THR A 1 167 ? 11.505 8.733 -5.258 1.00 91.00 167 THR A CA 1
ATOM 1355 C C . THR A 1 167 ? 10.507 7.591 -5.165 1.00 91.00 167 THR A C 1
ATOM 1357 O O . THR A 1 167 ? 9.787 7.316 -6.119 1.00 91.00 167 THR A O 1
ATOM 1360 N N . HIS A 1 168 ? 10.454 6.891 -4.036 1.00 92.38 168 HIS A N 1
ATOM 1361 C CA . HIS A 1 168 ? 9.469 5.827 -3.860 1.00 92.38 168 HIS A CA 1
ATOM 1362 C C . HIS A 1 168 ? 8.048 6.403 -3.867 1.00 92.38 168 HIS A C 1
ATOM 1364 O O . HI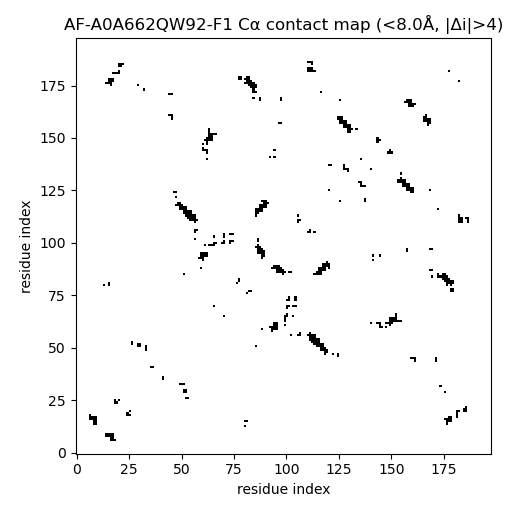S A 1 168 ? 7.804 7.454 -3.274 1.00 92.38 168 HIS A O 1
ATOM 1370 N N . ILE A 1 169 ? 7.093 5.701 -4.485 1.00 90.69 169 ILE A N 1
ATOM 1371 C CA . ILE A 1 169 ? 5.697 6.160 -4.595 1.00 90.69 169 ILE A CA 1
ATOM 1372 C C . ILE A 1 169 ? 5.054 6.445 -3.232 1.00 90.69 169 ILE A C 1
ATOM 1374 O O . ILE A 1 169 ? 4.169 7.287 -3.116 1.00 90.69 169 ILE A O 1
ATOM 1378 N N . SER A 1 170 ? 5.516 5.774 -2.172 1.00 86.81 170 SER A N 1
ATOM 1379 C CA . SER A 1 170 ? 5.010 6.013 -0.820 1.00 86.81 170 SER A CA 1
ATOM 1380 C C . SER A 1 170 ? 5.482 7.337 -0.215 1.00 86.81 170 SER A C 1
ATOM 1382 O O . SER A 1 170 ? 4.828 7.853 0.688 1.00 86.81 170 SER A O 1
ATOM 1384 N N . SER A 1 171 ? 6.617 7.876 -0.670 1.00 86.31 171 SER A N 1
ATOM 1385 C CA . SER A 1 171 ? 7.218 9.107 -0.132 1.00 86.31 171 SER A CA 1
ATOM 1386 C C . SER A 1 171 ? 6.378 10.345 -0.429 1.00 86.31 171 SER A C 1
ATOM 1388 O O . SER A 1 171 ? 6.568 11.388 0.183 1.00 86.31 171 SER A O 1
ATOM 1390 N N . THR A 1 172 ? 5.449 10.230 -1.373 1.00 79.44 172 THR A N 1
ATOM 1391 C CA . THR A 1 172 ? 4.636 11.333 -1.886 1.00 79.44 172 THR A CA 1
ATOM 1392 C C . THR A 1 172 ? 3.196 11.242 -1.391 1.00 79.44 172 THR A C 1
ATOM 1394 O O . THR A 1 172 ? 2.340 12.029 -1.794 1.00 79.44 172 THR A O 1
ATOM 1397 N N . LEU A 1 173 ? 2.907 10.257 -0.534 1.00 81.88 173 LEU A N 1
ATOM 1398 C CA . LEU A 1 173 ? 1.585 10.062 0.035 1.00 81.88 173 LEU A CA 1
ATOM 1399 C C . LEU A 1 173 ? 1.332 11.085 1.141 1.00 81.88 173 LEU A C 1
ATOM 1401 O O . LEU A 1 173 ? 2.172 11.240 2.034 1.00 81.88 173 LEU A O 1
ATOM 1405 N N . PRO A 1 174 ? 0.148 11.717 1.164 1.00 83.38 174 PRO A N 1
ATOM 1406 C CA . PRO A 1 174 ? -0.237 12.512 2.309 1.00 83.38 174 PRO A CA 1
ATOM 1407 C C . PRO A 1 174 ? -0.406 11.602 3.522 1.00 83.38 174 PRO A C 1
ATOM 1409 O O . PRO A 1 174 ? -0.890 10.465 3.437 1.00 83.38 174 PRO A O 1
ATOM 1412 N N . ARG A 1 175 ? -0.024 12.136 4.677 1.00 86.88 175 ARG A N 1
ATOM 1413 C CA . ARG A 1 175 ? -0.294 11.497 5.955 1.00 86.88 175 ARG A CA 1
ATOM 1414 C C . ARG A 1 175 ? -1.782 11.657 6.291 1.00 86.88 175 ARG A C 1
ATOM 1416 O O . ARG A 1 175 ? -2.327 12.749 6.147 1.00 86.88 175 ARG A O 1
ATOM 1423 N N . ILE A 1 176 ? -2.435 10.567 6.693 1.00 89.12 176 ILE A N 1
ATOM 1424 C CA . ILE A 1 176 ? -3.885 10.516 6.961 1.00 89.12 176 ILE A CA 1
ATOM 1425 C C . ILE A 1 176 ? -4.226 10.281 8.439 1.00 89.12 176 ILE A C 1
ATOM 1427 O O . ILE A 1 176 ? -5.320 10.627 8.863 1.00 89.12 176 ILE A O 1
ATOM 1431 N N . ASP A 1 177 ? -3.317 9.667 9.205 1.00 90.50 177 ASP A N 1
ATOM 1432 C CA . ASP A 1 177 ? -3.430 9.427 10.656 1.00 90.50 177 ASP A CA 1
ATOM 1433 C C . ASP A 1 177 ? -4.834 8.993 11.149 1.00 90.50 177 ASP A C 1
ATOM 1435 O O . ASP A 1 177 ? -5.380 9.552 12.102 1.00 90.50 177 ASP A O 1
ATOM 1439 N N . ILE A 1 178 ? -5.437 7.984 10.509 1.00 90.06 178 ILE A N 1
ATOM 1440 C CA . ILE A 1 178 ? -6.788 7.501 10.855 1.00 90.06 178 ILE A CA 1
ATOM 1441 C C . ILE A 1 178 ? -6.695 6.355 11.864 1.00 90.06 178 ILE A C 1
ATOM 1443 O O . ILE A 1 178 ? -6.033 5.346 11.610 1.00 90.06 178 ILE A O 1
ATOM 1447 N N . ALA A 1 179 ? -7.411 6.446 12.986 1.00 91.06 179 ALA A N 1
ATOM 1448 C CA . ALA A 1 179 ? -7.419 5.384 13.985 1.00 91.06 179 ALA A CA 1
ATOM 1449 C C . ALA A 1 179 ? -8.170 4.138 13.484 1.00 91.06 179 ALA A C 1
ATOM 1451 O O . ALA A 1 179 ? -9.226 4.216 12.848 1.00 91.06 179 ALA A O 1
ATOM 1452 N N . ILE A 1 180 ? -7.670 2.951 13.838 1.00 89.44 180 ILE A N 1
ATOM 1453 C CA . ILE A 1 180 ? -8.263 1.680 13.397 1.00 89.44 180 ILE A CA 1
ATOM 1454 C C . ILE A 1 180 ? -9.717 1.499 13.869 1.00 89.44 180 ILE A C 1
ATOM 1456 O O . ILE A 1 180 ? -10.541 0.894 13.179 1.00 89.44 180 ILE A O 1
ATOM 1460 N N . THR A 1 181 ? -10.053 2.048 15.037 1.00 87.31 181 THR A N 1
ATOM 1461 C CA . THR A 1 181 ? -11.398 2.000 15.624 1.00 87.31 181 THR A CA 1
ATOM 1462 C C . THR A 1 181 ? -12.425 2.718 14.755 1.00 87.31 181 THR A C 1
ATOM 1464 O O . THR A 1 181 ? -13.568 2.272 14.667 1.00 87.31 181 THR A O 1
ATOM 1467 N N . GLN A 1 182 ? -12.025 3.779 14.054 1.00 87.12 182 GLN A N 1
ATOM 1468 C CA . GLN A 1 182 ? -12.898 4.500 13.132 1.00 87.12 182 GLN A CA 1
ATOM 1469 C C . GLN A 1 182 ? -13.199 3.656 11.891 1.00 87.12 182 GLN A C 1
ATOM 1471 O O . GLN A 1 182 ? -14.354 3.568 11.482 1.00 87.12 182 GLN A O 1
ATOM 1476 N N . LEU A 1 183 ? -12.191 2.967 11.342 1.00 86.69 183 LEU A N 1
ATOM 1477 C CA . LEU A 1 183 ? -12.359 2.091 10.177 1.00 86.69 183 LEU A CA 1
ATOM 1478 C C . LEU A 1 183 ? -13.238 0.868 10.487 1.00 86.69 183 LEU A C 1
ATOM 1480 O O . LEU A 1 183 ? -14.066 0.482 9.663 1.00 86.69 183 LEU A O 1
ATOM 1484 N N . LYS A 1 184 ? -13.110 0.285 11.689 1.00 83.75 184 LYS A N 1
ATOM 1485 C CA . LYS A 1 184 ? -13.966 -0.829 12.141 1.00 83.75 184 LYS A CA 1
ATOM 1486 C C . LYS A 1 184 ? -15.445 -0.437 12.204 1.00 83.75 184 LYS A C 1
ATOM 1488 O O . LYS A 1 184 ? -16.294 -1.178 11.715 1.00 83.75 184 LYS A O 1
ATOM 1493 N N . LYS A 1 185 ? -15.750 0.739 12.761 1.00 78.00 185 LYS A N 1
ATOM 1494 C CA . LYS A 1 185 ? -17.131 1.212 12.955 1.00 78.00 185 LYS A CA 1
ATOM 1495 C C . LYS A 1 185 ? -17.890 1.422 11.641 1.00 78.00 185 LYS A C 1
ATOM 1497 O O . LYS A 1 185 ? -19.089 1.160 11.606 1.00 78.00 185 LYS A O 1
ATOM 1502 N N . ILE A 1 186 ? -17.201 1.800 10.555 1.00 75.69 186 ILE A N 1
ATOM 1503 C CA . ILE A 1 186 ? -17.821 1.943 9.225 1.00 75.69 186 ILE A CA 1
ATOM 1504 C C . ILE A 1 186 ? -18.555 0.659 8.828 1.00 75.69 186 ILE A C 1
ATOM 1506 O O . ILE A 1 186 ? -19.666 0.728 8.312 1.00 75.69 186 ILE A O 1
ATOM 1510 N N . TRP A 1 187 ? -17.958 -0.511 9.070 1.00 58.72 187 TRP A N 1
ATOM 1511 C CA . TRP A 1 187 ? -18.571 -1.793 8.719 1.00 58.72 187 TRP A CA 1
ATOM 1512 C C . TRP A 1 187 ? -19.796 -2.114 9.587 1.00 58.72 187 TRP A C 1
ATOM 1514 O O . TRP A 1 187 ? -20.842 -2.471 9.048 1.00 58.72 187 TRP A O 1
ATOM 1524 N N . THR A 1 188 ? -19.702 -1.927 10.907 1.00 57.34 188 THR A N 1
ATOM 1525 C CA . THR A 1 188 ? -20.790 -2.246 11.849 1.00 57.34 188 THR A CA 1
ATOM 1526 C C . THR A 1 188 ? -22.072 -1.473 11.531 1.00 57.34 188 THR A C 1
ATOM 1528 O O . THR A 1 188 ? -23.154 -2.054 11.516 1.00 57.34 188 THR A O 1
ATOM 1531 N N . THR A 1 189 ? -21.971 -0.189 11.169 1.00 55.22 189 THR A N 1
ATOM 1532 C CA . THR A 1 189 ? -23.142 0.628 10.797 1.00 55.22 189 THR A CA 1
ATOM 1533 C C . THR A 1 189 ? -23.863 0.123 9.537 1.00 55.22 189 THR A C 1
ATOM 1535 O O . THR A 1 189 ? -25.061 0.351 9.394 1.00 55.22 189 THR A O 1
ATOM 1538 N N . HIS A 1 190 ? -23.176 -0.582 8.629 1.00 52.28 190 HIS A N 1
ATOM 1539 C CA . HIS A 1 190 ? -23.795 -1.119 7.409 1.00 52.28 190 HIS A CA 1
ATOM 1540 C C . HIS A 1 190 ? -24.525 -2.453 7.637 1.00 52.28 190 HIS A C 1
ATOM 1542 O O . HIS A 1 190 ? -25.419 -2.777 6.861 1.00 52.28 190 HIS A O 1
ATOM 1548 N N . GLN A 1 191 ? -24.190 -3.206 8.692 1.00 49.16 191 GLN A N 1
ATOM 1549 C CA . GLN A 1 191 ? -24.898 -4.445 9.048 1.00 49.16 191 GLN A CA 1
ATOM 1550 C C . GLN A 1 191 ? -26.260 -4.151 9.691 1.00 49.16 191 GLN A C 1
ATOM 1552 O O . GLN A 1 191 ? -27.258 -4.761 9.324 1.00 49.16 191 GLN A O 1
ATOM 1557 N N . HIS A 1 192 ? -26.344 -3.129 10.549 1.00 45.22 192 HIS A N 1
ATOM 1558 C CA . HIS A 1 192 ? -27.613 -2.736 11.180 1.00 45.22 192 HIS A CA 1
ATOM 1559 C C . HIS A 1 192 ? -28.620 -2.075 10.225 1.00 45.22 192 HIS A C 1
ATOM 1561 O O . HIS A 1 192 ? -29.787 -1.955 10.571 1.00 45.22 192 HIS A O 1
ATOM 1567 N N . LYS A 1 193 ? -28.205 -1.667 9.017 1.00 46.62 193 LYS A N 1
ATOM 1568 C CA . LYS A 1 193 ? -29.114 -1.147 7.977 1.00 46.62 193 LYS A CA 1
ATOM 1569 C C . LYS A 1 193 ? -29.660 -2.222 7.027 1.00 46.62 193 LYS A C 1
ATOM 1571 O O . LYS A 1 193 ? -30.420 -1.880 6.130 1.00 46.62 193 LYS A O 1
ATOM 1576 N N . LYS A 1 194 ? -29.265 -3.493 7.183 1.00 42.06 194 LYS A N 1
ATOM 1577 C CA . LYS A 1 194 ? -29.684 -4.602 6.305 1.00 42.06 194 LYS A CA 1
ATOM 1578 C C . LYS A 1 194 ? -30.644 -5.608 6.953 1.00 42.06 194 LYS A C 1
ATOM 1580 O O . LYS A 1 194 ? -30.856 -6.672 6.386 1.00 42.06 194 LYS A O 1
ATOM 1585 N N . ILE A 1 195 ? -31.263 -5.268 8.083 1.00 43.41 195 ILE A N 1
ATOM 1586 C CA . ILE A 1 195 ? -32.355 -6.063 8.659 1.00 43.41 195 ILE A CA 1
ATOM 1587 C C . ILE A 1 195 ? -33.614 -5.197 8.681 1.00 43.41 195 ILE A C 1
ATOM 1589 O O . ILE A 1 195 ? -33.966 -4.605 9.694 1.00 43.41 19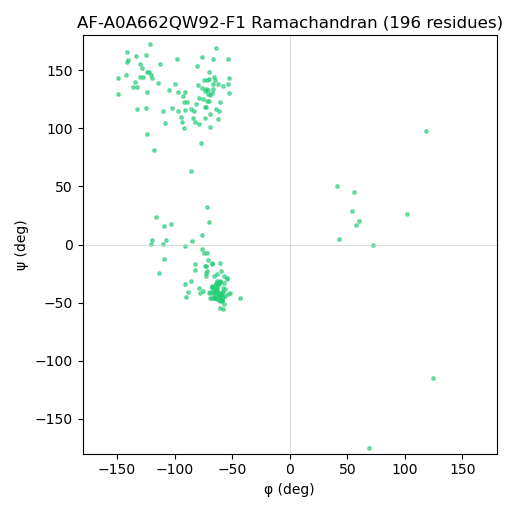5 ILE A O 1
ATOM 1593 N N . THR A 1 196 ? -34.271 -5.126 7.530 1.00 40.59 196 THR A N 1
ATOM 1594 C CA . THR A 1 196 ? -35.724 -4.979 7.475 1.00 40.59 196 THR A CA 1
ATOM 1595 C C . THR A 1 196 ? -36.181 -6.154 6.628 1.00 40.59 196 THR A C 1
ATOM 1597 O O . THR A 1 196 ? -36.034 -6.141 5.407 1.00 40.59 196 THR A O 1
ATOM 1600 N N . ILE A 1 197 ? -36.563 -7.233 7.304 1.00 35.31 197 ILE A N 1
ATOM 1601 C CA . ILE A 1 197 ? -37.209 -8.381 6.670 1.00 35.31 197 ILE A CA 1
ATOM 1602 C C . ILE A 1 197 ? -38.675 -7.951 6.482 1.00 35.31 197 ILE A C 1
ATOM 1604 O O . ILE A 1 197 ? -39.239 -7.461 7.465 1.00 35.31 197 ILE A O 1
ATOM 1608 N N . PRO A 1 198 ? -39.252 -8.015 5.268 1.00 46.75 198 PRO A N 1
ATOM 1609 C CA . PRO A 1 198 ? -40.694 -7.865 5.095 1.00 46.75 198 PRO A CA 1
ATOM 1610 C C . PRO A 1 198 ? -41.459 -9.007 5.772 1.00 46.75 198 PRO A C 1
ATOM 1612 O O . PRO A 1 198 ? -40.927 -10.141 5.795 1.00 46.75 198 PRO A O 1
#

Mean predicted aligned error: 9.02 Å